Protein AF-A0AAD5WET2-F1 (afdb_monomer)

InterPro domains:
  IPR001005 SANT/Myb domain [SM00717] (134-182)
  IPR001005 SANT/Myb domain [cd00167] (137-180)
  IPR009057 Homedomain-like superfamily [SSF46689] (136-184)
  IPR017884 SANT domain [PS51293] (133-184)

Secondary structure (DSSP, 8-state):
------------GGGGG-SSS-----PPPGGGHHHHHHHHHHHSBP--------TT-SS-----PPPPBHHHHHHHHHHHHHHHHHHHHHHHHHHHHHHHHHHHSSTTHHHHHHHHHHHHHTTTTS-TT-SS---SSPPHHHHHHHHHHHHHTTT-HHHHHHHHSSS-HHHHHHHHHHSHHHHHHHHHHHHHHHHHHHHH--HHHHS---PPP--------

Radius of gyration: 40.94 Å; Cα contacts (8 Å, |Δi|>4): 68; chains: 1; bounding box: 77×84×100 Å

Organism: Parelaphostrongylus tenuis (NCBI:txid148309)

Foldseek 3Di:
DDDDDDDDDDPPPPVVVPPPDPPPPDDDPPVCPVVVVVCVQQQDFDPDPPPPDDPDDDDDPPDPDDGDTNVRVVVVVVVVVVVVVVVVVVVVVVVVVVCCVVVPDPDCVVVVVVVVVVVVVCVVPPDPPPQQPQPPDDDPVLLVQLLVCCLVVPLPLCVSCVVSSRHHSVRSVVSCVVCVVVSVVVNVVVVVVVVVVVVPDDPCVVVVPPDPDDDDDDDDD

Nearest PDB structures (foldseek):
  4czz-assembly1_B  TM=7.466E-01  e=5.960E-04  Homo sapiens
  2uxx-assembly1_B  TM=6.484E-01  e=9.178E-04  Homo sapiens
  5l3b-assembly1_B  TM=6.577E-01  e=1.329E-03  Homo sapiens
  2xas-assembly1_B  TM=7.120E-01  e=1.809E-03  Homo sapiens
  1h89-assembly1_C  TM=8.515E-01  e=1.059E-01  Mus musculus

Solvent-accessible surface area (backbone atoms only — not comparable to full-atom values): 13969 Å² total; per-residue (Å²): 132,88,87,80,88,86,77,75,85,73,79,78,65,68,72,81,71,53,86,80,61,76,92,67,80,84,71,78,56,79,92,46,44,65,59,52,52,50,48,55,59,32,62,38,63,53,82,78,70,82,80,89,77,72,101,78,67,93,73,88,74,81,77,86,72,77,82,45,30,42,47,56,54,52,54,52,52,51,52,52,51,51,50,54,49,51,58,50,50,55,51,52,54,49,53,54,49,48,52,49,54,74,64,61,73,66,74,54,66,72,55,48,56,57,59,54,47,59,68,46,60,52,61,83,78,44,76,98,77,62,84,62,65,55,55,90,69,82,49,72,68,56,49,53,52,50,50,54,36,40,60,78,54,49,86,44,36,59,63,42,18,62,74,61,59,41,44,51,36,70,55,48,48,53,51,44,66,75,43,37,71,66,52,54,54,48,52,53,54,50,50,51,53,49,51,50,52,58,72,68,56,57,66,74,74,75,62,65,77,73,75,81,78,83,77,80,81,78,83,81,131

Mean predicted aligned error: 19.64 Å

pLDDT: mean 75.02, std 18.12, range [37.25, 98.06]

Structure (mmCIF, N/CA/C/O backbone):
data_AF-A0AAD5WET2-F1
#
_entry.id   AF-A0AAD5WET2-F1
#
loop_
_atom_site.group_PDB
_atom_site.id
_atom_site.type_symbol
_atom_site.label_atom_id
_atom_site.label_alt_id
_atom_site.label_comp_id
_atom_site.label_asym_id
_atom_site.label_entity_id
_atom_site.label_seq_id
_atom_site.pdbx_PDB_ins_code
_atom_site.Cartn_x
_atom_site.Cartn_y
_atom_site.Cartn_z
_atom_site.occupancy
_atom_site.B_iso_or_equiv
_atom_site.auth_seq_id
_atom_site.auth_comp_id
_atom_site.auth_asym_id
_atom_site.auth_atom_id
_atom_site.pdbx_PDB_model_num
ATOM 1 N N . MET A 1 1 ? 45.380 -50.855 -18.279 1.00 37.25 1 MET A N 1
ATOM 2 C CA . MET A 1 1 ? 44.517 -49.660 -18.414 1.00 37.25 1 MET A CA 1
ATOM 3 C C . MET A 1 1 ? 44.415 -49.346 -19.909 1.00 37.25 1 MET A C 1
ATOM 5 O O . MET A 1 1 ? 45.436 -49.034 -20.496 1.00 37.25 1 MET A O 1
ATOM 9 N N . TYR A 1 2 ? 43.392 -49.809 -20.643 1.00 40.06 2 TYR A N 1
ATOM 10 C CA . TYR A 1 2 ? 42.122 -49.101 -20.932 1.00 40.06 2 TYR A CA 1
ATOM 11 C C . TYR A 1 2 ? 42.383 -47.611 -21.239 1.00 40.06 2 TYR A C 1
ATOM 13 O O . TYR A 1 2 ? 42.646 -46.863 -20.313 1.00 40.06 2 TYR A O 1
ATOM 21 N N . TYR A 1 3 ? 42.454 -47.146 -22.491 1.00 44.56 3 TYR A N 1
ATOM 22 C CA . TYR A 1 3 ? 41.396 -47.214 -23.504 1.00 44.56 3 TYR A CA 1
ATOM 23 C C . TYR A 1 3 ? 41.891 -47.588 -24.911 1.00 44.56 3 TYR A C 1
ATOM 25 O O . TYR A 1 3 ? 42.781 -46.978 -25.498 1.00 44.56 3 TYR A O 1
ATOM 33 N N . LYS A 1 4 ? 41.224 -48.604 -25.452 1.00 46.28 4 LYS A N 1
ATOM 34 C CA . LYS A 1 4 ? 41.235 -49.094 -26.828 1.00 46.28 4 LYS A CA 1
ATOM 35 C C . LYS A 1 4 ? 39.993 -48.508 -27.522 1.00 46.28 4 LYS A C 1
ATOM 37 O O . LYS A 1 4 ? 38.947 -48.444 -26.893 1.00 46.28 4 LYS A O 1
ATOM 42 N N . PHE A 1 5 ? 40.111 -48.213 -28.821 1.00 50.59 5 PHE A N 1
ATOM 43 C CA . PHE A 1 5 ? 39.023 -47.986 -29.792 1.00 50.59 5 PHE A CA 1
ATOM 44 C C . PHE A 1 5 ? 38.209 -46.683 -29.677 1.00 50.59 5 PHE A C 1
ATOM 46 O O . PHE A 1 5 ? 37.192 -46.654 -29.007 1.00 50.59 5 PHE A O 1
ATOM 53 N N . MET A 1 6 ? 38.524 -45.702 -30.531 1.00 55.00 6 MET A N 1
ATOM 54 C CA . MET A 1 6 ? 37.563 -45.240 -31.544 1.00 55.00 6 MET A CA 1
ATOM 55 C C . MET A 1 6 ? 38.322 -44.935 -32.838 1.00 55.00 6 MET A C 1
ATOM 57 O O . MET A 1 6 ? 39.204 -44.085 -32.917 1.00 55.00 6 MET A O 1
ATOM 61 N N . ARG A 1 7 ? 38.030 -45.769 -33.831 1.00 49.06 7 ARG A N 1
ATOM 62 C CA . ARG A 1 7 ? 38.662 -45.860 -35.142 1.00 49.06 7 ARG A CA 1
ATOM 63 C C . ARG A 1 7 ? 38.159 -44.724 -36.036 1.00 49.06 7 ARG A C 1
ATOM 65 O O . ARG A 1 7 ? 36.967 -44.452 -36.032 1.00 49.06 7 ARG A O 1
ATOM 72 N N . LYS A 1 8 ? 39.080 -44.154 -36.823 1.00 56.41 8 LYS A N 1
ATOM 73 C CA . LYS A 1 8 ? 38.917 -43.612 -38.187 1.00 56.41 8 LYS A CA 1
ATOM 74 C C . LYS A 1 8 ? 37.476 -43.238 -38.561 1.00 56.41 8 LYS A C 1
ATOM 76 O O . LYS A 1 8 ? 36.659 -44.135 -38.771 1.00 56.41 8 LYS A O 1
ATOM 81 N N . HIS A 1 9 ? 37.210 -41.939 -38.737 1.00 51.81 9 HIS A N 1
ATOM 82 C CA . HIS A 1 9 ? 36.011 -41.459 -39.426 1.00 51.81 9 HIS A CA 1
ATOM 83 C C . HIS A 1 9 ? 35.758 -42.333 -40.658 1.00 51.81 9 HIS A C 1
ATOM 85 O O . HIS A 1 9 ? 36.584 -42.386 -41.571 1.00 51.81 9 HIS A O 1
ATOM 91 N N . ARG A 1 10 ? 34.645 -43.076 -40.652 1.00 58.19 10 ARG A N 1
ATOM 92 C CA . ARG A 1 10 ? 34.171 -43.776 -41.844 1.00 58.19 10 ARG A CA 1
ATOM 93 C C . ARG A 1 10 ? 33.963 -42.697 -42.908 1.00 58.19 10 ARG A C 1
ATOM 95 O O . ARG A 1 10 ? 33.214 -41.759 -42.629 1.00 58.19 10 ARG A O 1
ATOM 102 N N . PRO A 1 11 ? 34.579 -42.795 -44.097 1.00 53.88 11 PRO A N 1
ATOM 103 C CA . PRO A 1 11 ? 34.163 -41.973 -45.217 1.00 53.88 11 PRO A CA 1
ATOM 104 C C . PRO A 1 11 ? 32.669 -42.209 -45.412 1.00 53.88 11 PRO A C 1
ATOM 106 O O . PRO A 1 11 ? 32.225 -43.349 -45.561 1.00 53.88 11 PRO A O 1
ATOM 109 N N . CYS A 1 12 ? 31.886 -41.142 -45.300 1.00 50.50 12 CYS A N 1
ATOM 110 C CA . CYS A 1 12 ? 30.451 -41.202 -45.481 1.00 50.50 12 CYS A CA 1
ATOM 111 C C . CYS A 1 12 ? 30.184 -41.519 -46.958 1.00 50.50 12 CYS A C 1
ATOM 113 O O . CYS A 1 12 ? 30.230 -40.636 -47.809 1.00 50.50 12 CYS A O 1
ATOM 115 N N . THR A 1 13 ? 29.914 -42.783 -47.280 1.00 50.50 13 THR A N 1
ATOM 116 C CA . THR A 1 13 ? 29.514 -43.248 -48.619 1.00 50.50 13 THR A CA 1
ATOM 117 C C . THR A 1 13 ? 28.067 -42.866 -48.951 1.00 50.50 13 THR A C 1
ATOM 119 O O . THR A 1 13 ? 27.360 -43.597 -49.640 1.00 50.50 13 THR A O 1
ATOM 122 N N . TYR A 1 14 ? 27.603 -41.702 -48.487 1.00 49.00 14 TYR A N 1
ATOM 123 C CA . TYR A 1 14 ? 26.256 -41.215 -48.783 1.00 49.00 14 TYR A CA 1
ATOM 124 C C . TYR A 1 14 ? 26.064 -40.911 -50.275 1.00 49.00 14 TYR A C 1
ATOM 126 O O . TYR A 1 14 ? 24.953 -40.989 -50.786 1.00 49.00 14 TYR A O 1
ATOM 134 N N . ILE A 1 15 ? 27.154 -40.641 -50.998 1.00 49.56 15 ILE A N 1
ATOM 135 C CA . ILE A 1 15 ? 27.104 -40.339 -52.433 1.00 49.56 15 ILE A CA 1
ATOM 136 C C . ILE A 1 15 ? 26.816 -41.607 -53.265 1.00 49.56 15 ILE A C 1
ATOM 138 O O . ILE A 1 15 ? 26.112 -41.529 -54.261 1.00 49.56 15 ILE A O 1
ATOM 142 N N . SER A 1 16 ? 27.243 -42.795 -52.818 1.00 48.00 16 SER A N 1
ATOM 143 C CA . SER A 1 16 ? 27.146 -44.042 -53.605 1.00 48.00 16 SER A CA 1
ATOM 144 C C . SER A 1 16 ? 25.771 -44.728 -53.572 1.00 48.00 16 SER A C 1
ATOM 146 O O . SER A 1 16 ? 25.568 -45.700 -54.290 1.00 48.00 16 SER A O 1
ATOM 148 N N . THR A 1 17 ? 24.830 -44.269 -52.744 1.00 47.03 17 THR A N 1
ATOM 149 C CA . THR A 1 17 ? 23.448 -44.805 -52.707 1.00 47.03 17 THR A CA 1
ATOM 150 C C . THR A 1 17 ? 22.419 -43.824 -53.274 1.00 47.03 17 THR A C 1
ATOM 152 O O . THR A 1 17 ? 21.218 -44.085 -53.225 1.00 47.03 17 THR A O 1
ATOM 155 N N . CYS A 1 18 ? 22.878 -42.696 -53.827 1.00 46.16 18 CYS A N 1
ATOM 156 C CA . CYS A 1 18 ? 22.018 -41.624 -54.325 1.00 46.16 18 CYS A CA 1
ATOM 157 C C . CYS A 1 18 ? 21.792 -41.642 -55.845 1.00 46.16 18 CYS A C 1
ATOM 159 O O . CYS A 1 18 ? 21.143 -40.725 -56.342 1.00 46.16 18 CYS A O 1
ATOM 161 N N . ASP A 1 19 ? 22.261 -42.656 -56.577 1.00 49.00 19 ASP A N 1
ATOM 162 C CA . ASP A 1 19 ? 22.094 -42.695 -58.040 1.00 49.00 19 ASP A CA 1
ATOM 163 C C . ASP A 1 19 ? 20.729 -43.221 -58.522 1.00 49.00 19 ASP A C 1
ATOM 165 O O . ASP A 1 19 ? 20.434 -43.147 -59.709 1.00 49.00 19 ASP A O 1
ATOM 169 N N . GLU A 1 20 ? 19.829 -43.657 -57.630 1.00 47.78 20 GLU A N 1
ATOM 170 C CA . GLU A 1 20 ? 18.550 -44.267 -58.057 1.00 47.78 20 GLU A CA 1
ATOM 171 C C . GLU A 1 20 ? 17.290 -43.771 -57.339 1.00 47.78 20 GLU A C 1
ATOM 173 O O . GLU A 1 20 ? 16.194 -44.299 -57.526 1.00 47.78 20 GLU A O 1
ATOM 178 N N . ARG A 1 21 ? 17.388 -42.696 -56.553 1.00 47.91 21 ARG A N 1
ATOM 179 C CA . ARG A 1 21 ? 16.198 -42.006 -56.042 1.00 47.91 21 ARG A CA 1
ATOM 180 C C . ARG A 1 21 ? 16.181 -40.606 -56.606 1.00 47.91 21 ARG A C 1
ATOM 182 O O . ARG A 1 21 ? 16.898 -39.739 -56.123 1.00 47.91 21 ARG A O 1
ATOM 189 N N . GLN A 1 22 ? 15.365 -40.447 -57.650 1.00 53.38 22 GLN A N 1
ATOM 190 C CA . GLN A 1 22 ? 14.752 -39.208 -58.130 1.00 53.38 22 GLN A CA 1
ATOM 191 C C . GLN A 1 22 ? 15.148 -37.989 -57.297 1.00 53.38 22 GLN A C 1
ATOM 193 O O . GLN A 1 22 ? 14.843 -37.952 -56.105 1.00 53.38 22 GLN A O 1
ATOM 198 N N . ARG A 1 23 ? 15.758 -36.989 -57.944 1.00 55.06 23 ARG A N 1
ATOM 199 C CA . ARG A 1 23 ? 16.007 -35.634 -57.430 1.00 55.06 23 ARG A CA 1
ATOM 200 C C . ARG A 1 23 ? 14.708 -34.985 -56.918 1.00 55.06 23 ARG A C 1
ATOM 202 O O . ARG A 1 23 ? 14.169 -34.069 -57.527 1.00 55.06 23 ARG A O 1
ATOM 209 N N . ARG A 1 24 ? 14.167 -35.466 -55.802 1.00 61.56 24 ARG A N 1
ATOM 210 C CA . ARG A 1 24 ? 13.124 -34.799 -55.039 1.00 61.56 24 ARG A CA 1
ATOM 211 C C . ARG A 1 24 ? 13.848 -33.659 -54.348 1.00 61.56 24 ARG A C 1
ATOM 213 O O . ARG A 1 24 ? 14.722 -33.906 -53.518 1.00 61.56 24 ARG A O 1
ATOM 220 N N . GLN A 1 25 ? 13.556 -32.431 -54.770 1.00 65.19 25 GLN A N 1
ATOM 221 C CA . GLN A 1 25 ? 14.048 -31.230 -54.103 1.00 65.19 25 GLN A CA 1
ATOM 222 C C . GLN A 1 25 ? 13.793 -31.395 -52.602 1.00 65.19 25 GLN A C 1
ATOM 224 O O . GLN A 1 25 ? 12.648 -31.564 -52.180 1.00 65.19 25 GLN A O 1
ATOM 229 N N . ARG A 1 26 ? 14.863 -31.442 -51.804 1.00 73.25 26 ARG A N 1
ATOM 230 C CA . ARG A 1 26 ? 14.740 -31.482 -50.347 1.00 73.25 26 ARG A CA 1
ATOM 231 C C . ARG A 1 26 ? 14.174 -30.130 -49.929 1.00 73.25 26 ARG A C 1
ATOM 233 O O . ARG A 1 26 ? 14.833 -29.118 -50.142 1.00 73.25 26 ARG A O 1
ATOM 240 N N . LYS A 1 27 ? 12.945 -30.113 -49.419 1.00 81.94 27 LYS A N 1
ATOM 241 C CA . LYS A 1 27 ? 12.316 -28.899 -48.893 1.00 81.94 27 LYS A CA 1
ATOM 242 C C . LYS A 1 27 ? 12.760 -28.687 -47.448 1.00 81.94 27 LYS A C 1
ATOM 244 O O . LYS A 1 27 ? 12.975 -29.669 -46.734 1.00 81.94 27 LYS A O 1
ATOM 249 N N . CYS A 1 28 ? 12.912 -27.427 -47.047 1.00 83.44 28 CYS A N 1
ATOM 250 C CA . CYS A 1 28 ? 13.060 -27.082 -45.639 1.00 83.44 28 CYS A CA 1
ATOM 251 C C . CYS A 1 28 ? 11.787 -27.528 -44.894 1.00 83.44 28 CYS A C 1
ATOM 253 O O . CYS A 1 28 ? 10.694 -27.359 -45.446 1.00 83.44 28 CYS A O 1
ATOM 255 N N . PRO A 1 29 ? 11.903 -28.143 -43.706 1.00 91.31 29 PRO A N 1
ATOM 256 C CA . PRO A 1 29 ? 10.763 -28.355 -42.822 1.00 91.31 29 PRO A CA 1
ATOM 257 C C . PRO A 1 29 ? 10.022 -27.040 -42.538 1.00 91.31 29 PRO A C 1
ATOM 259 O O . PRO A 1 29 ? 10.650 -25.990 -42.412 1.00 91.31 29 PRO A O 1
ATOM 262 N N . GLU A 1 30 ? 8.693 -27.100 -42.463 1.00 87.69 30 GLU A N 1
ATOM 263 C CA . GLU A 1 30 ? 7.820 -25.921 -42.341 1.00 87.69 30 GLU A CA 1
ATOM 264 C C . GLU A 1 30 ? 8.076 -25.128 -41.049 1.00 87.69 30 GLU A C 1
ATOM 266 O O . GLU A 1 30 ? 8.101 -23.904 -41.069 1.00 87.69 30 GLU A O 1
ATOM 271 N N . ASP A 1 31 ? 8.389 -25.821 -39.954 1.00 90.12 31 ASP A N 1
ATOM 272 C CA . ASP A 1 31 ? 8.755 -25.258 -38.649 1.00 90.12 31 ASP A CA 1
ATOM 273 C C . ASP A 1 31 ? 10.139 -24.585 -38.620 1.00 90.12 31 ASP A C 1
ATOM 275 O O . ASP A 1 31 ? 10.453 -23.832 -37.700 1.00 90.12 31 ASP A O 1
ATOM 279 N N . MET A 1 32 ? 10.971 -24.837 -39.631 1.00 91.31 32 MET A N 1
ATOM 280 C CA . MET A 1 32 ? 12.322 -24.286 -39.757 1.00 91.31 32 MET A CA 1
ATOM 281 C C . MET A 1 32 ? 12.423 -23.201 -40.831 1.00 91.31 32 MET A C 1
ATOM 283 O O . MET A 1 32 ? 13.490 -22.601 -40.993 1.00 91.31 32 MET A O 1
ATOM 287 N N . GLN A 1 33 ? 11.340 -22.950 -41.571 1.00 89.88 33 GLN A N 1
ATOM 288 C CA . GLN A 1 33 ? 11.319 -21.997 -42.676 1.00 89.88 33 GLN A CA 1
ATOM 289 C C . GLN A 1 33 ? 11.637 -20.576 -42.183 1.00 89.88 33 GLN A C 1
ATOM 291 O O . GLN A 1 33 ? 12.548 -19.944 -42.712 1.00 89.88 33 GLN A O 1
ATOM 296 N N . ASP A 1 34 ? 11.020 -20.149 -41.078 1.00 91.62 34 ASP A N 1
ATOM 297 C CA . ASP A 1 34 ? 11.254 -18.832 -40.469 1.00 91.62 34 ASP A CA 1
ATOM 298 C C . ASP A 1 34 ? 12.704 -18.643 -40.002 1.00 91.62 34 ASP A C 1
ATOM 300 O O . ASP A 1 34 ? 13.296 -17.575 -40.161 1.00 91.62 34 ASP A O 1
ATOM 304 N N . ILE A 1 35 ? 13.314 -19.697 -39.450 1.00 92.44 35 ILE A N 1
ATOM 305 C CA . ILE A 1 35 ? 14.711 -19.670 -38.995 1.00 92.44 35 ILE A CA 1
ATOM 306 C C . ILE A 1 35 ? 15.653 -19.569 -40.197 1.00 92.44 35 ILE A C 1
ATOM 308 O O . ILE A 1 35 ? 16.629 -18.819 -40.154 1.00 92.44 35 ILE A O 1
ATOM 312 N N . ALA A 1 36 ? 15.372 -20.310 -41.271 1.00 90.75 36 ALA A N 1
ATOM 313 C CA . ALA A 1 36 ? 16.160 -20.264 -42.496 1.00 90.75 36 ALA A CA 1
ATOM 314 C C . ALA A 1 36 ? 16.067 -18.890 -43.177 1.00 90.75 36 ALA A C 1
ATOM 316 O O . ALA A 1 36 ? 17.090 -18.347 -43.605 1.00 90.75 36 ALA A O 1
ATOM 317 N N . ASP A 1 37 ? 14.870 -18.306 -43.221 1.00 92.31 37 ASP A N 1
ATOM 318 C CA . ASP A 1 37 ? 14.630 -16.987 -43.801 1.00 92.31 37 ASP A CA 1
ATOM 319 C C . ASP A 1 37 ? 15.281 -15.882 -42.954 1.00 92.31 37 ASP A C 1
ATOM 321 O O . ASP A 1 37 ? 15.989 -15.028 -43.496 1.00 92.31 37 ASP A O 1
ATOM 325 N N . SER A 1 38 ? 15.169 -15.966 -41.623 1.00 92.31 38 SER A N 1
ATOM 326 C CA . SER A 1 38 ? 15.857 -15.073 -40.685 1.00 92.31 38 SER A CA 1
ATOM 327 C C . SER A 1 38 ? 17.380 -15.182 -40.802 1.00 92.31 38 SER A C 1
ATOM 329 O O . SER A 1 38 ? 18.069 -14.167 -40.892 1.00 92.31 38 SER A O 1
ATOM 331 N N . PHE A 1 39 ? 17.934 -16.395 -40.887 1.00 92.38 39 PHE A N 1
ATOM 332 C CA . PHE A 1 39 ? 19.369 -16.591 -41.092 1.00 92.38 39 PHE A CA 1
ATOM 333 C C . PHE A 1 39 ? 19.837 -15.960 -42.405 1.00 92.38 39 PHE A C 1
ATOM 335 O O . PHE A 1 39 ? 20.836 -15.239 -42.427 1.00 92.38 39 PHE A O 1
ATOM 342 N N . ASN A 1 40 ? 19.103 -16.201 -43.493 1.00 90.50 40 ASN A N 1
ATOM 343 C CA . ASN A 1 40 ? 19.421 -15.636 -44.796 1.00 90.50 40 ASN A CA 1
ATOM 344 C C . ASN A 1 40 ? 19.408 -14.103 -44.739 1.00 90.50 40 ASN A C 1
ATOM 346 O O . ASN A 1 40 ? 20.358 -13.462 -45.183 1.00 90.50 40 ASN A O 1
ATOM 350 N N . GLU A 1 41 ? 18.394 -13.503 -44.115 1.00 92.44 41 GLU A N 1
ATOM 351 C CA . GLU A 1 41 ? 18.324 -12.058 -43.903 1.00 92.44 41 GLU A CA 1
ATOM 352 C C . GLU A 1 41 ? 19.498 -11.517 -43.072 1.00 92.44 41 GLU A C 1
ATOM 354 O O . GLU A 1 41 ? 20.133 -10.538 -43.466 1.00 92.44 41 GLU A O 1
ATOM 359 N N . MET A 1 42 ? 19.822 -12.175 -41.961 1.00 90.12 42 MET A N 1
ATOM 360 C CA . MET A 1 42 ? 20.861 -11.756 -41.017 1.00 90.12 42 MET A CA 1
ATOM 361 C C . MET A 1 42 ? 22.284 -11.951 -41.547 1.00 90.12 42 MET A C 1
ATOM 363 O O . MET A 1 42 ? 23.210 -11.248 -41.128 1.00 90.12 42 MET A O 1
ATOM 367 N N . SER A 1 43 ? 22.461 -12.885 -42.482 1.00 89.19 43 SER A N 1
ATOM 368 C CA . SER A 1 43 ? 23.728 -13.153 -43.165 1.00 89.19 43 SER A CA 1
ATOM 369 C C . SER A 1 43 ? 24.071 -12.120 -44.242 1.00 89.19 43 SER A C 1
ATOM 371 O O . SER A 1 43 ? 25.232 -12.029 -44.642 1.00 89.19 43 SER A O 1
ATOM 373 N N . LYS A 1 44 ? 23.097 -11.308 -44.687 1.00 90.69 44 LYS A N 1
ATOM 374 C CA . LYS A 1 44 ? 23.334 -10.256 -45.682 1.00 90.69 44 LYS A CA 1
ATOM 375 C C . LYS A 1 44 ? 24.353 -9.253 -45.150 1.00 90.69 44 LYS A C 1
ATOM 377 O O . LYS A 1 44 ? 24.255 -8.785 -44.012 1.00 90.69 44 LYS A O 1
ATOM 382 N N . HIS A 1 45 ? 25.320 -8.911 -45.993 1.00 87.88 45 HIS A N 1
ATOM 383 C CA . HIS A 1 45 ? 26.247 -7.828 -45.703 1.00 87.88 45 HIS A CA 1
ATOM 384 C C . HIS A 1 45 ? 25.514 -6.491 -45.742 1.00 87.88 45 HIS A C 1
ATOM 386 O O . HIS A 1 45 ? 24.673 -6.244 -46.610 1.00 87.88 45 HIS A O 1
ATOM 392 N N . VAL A 1 46 ? 25.829 -5.636 -44.779 1.00 83.00 46 VAL A N 1
ATOM 393 C CA . VAL A 1 46 ? 25.393 -4.247 -44.792 1.00 83.00 46 VAL A CA 1
ATOM 394 C C . VAL A 1 46 ? 26.257 -3.542 -45.832 1.00 83.00 46 VAL A C 1
ATOM 396 O O . VAL A 1 46 ? 27.482 -3.587 -45.752 1.00 83.00 46 VAL A O 1
ATOM 399 N N . ASN A 1 47 ? 25.629 -2.941 -46.843 1.00 70.94 47 ASN A N 1
ATOM 400 C CA . ASN A 1 47 ? 26.356 -2.102 -47.789 1.00 70.94 47 ASN A CA 1
ATOM 401 C C . ASN A 1 47 ? 26.821 -0.852 -47.044 1.00 70.94 47 ASN A C 1
ATOM 403 O O . ASN A 1 47 ? 26.016 0.039 -46.760 1.00 70.94 47 ASN A O 1
ATOM 407 N N . ASP A 1 48 ? 28.112 -0.796 -46.735 1.00 59.41 48 ASP A N 1
ATOM 408 C CA . ASP A 1 48 ? 28.745 0.403 -46.213 1.00 59.41 48 ASP A CA 1
ATOM 409 C C . ASP A 1 48 ? 28.689 1.477 -47.308 1.00 59.41 48 ASP A C 1
ATOM 411 O O . ASP A 1 48 ? 29.439 1.461 -48.284 1.00 59.41 48 ASP A O 1
ATOM 415 N N . LYS A 1 49 ? 27.761 2.428 -47.167 1.00 56.78 49 LYS A N 1
ATOM 416 C CA . LYS A 1 49 ? 27.919 3.729 -47.819 1.00 56.78 49 LYS A CA 1
ATOM 417 C C . LYS A 1 49 ? 29.201 4.319 -47.220 1.00 56.78 49 LYS A C 1
ATOM 419 O O . LYS A 1 49 ? 29.259 4.404 -45.991 1.00 56.78 49 LYS A O 1
ATOM 424 N N . PRO A 1 50 ? 30.217 4.707 -48.013 1.00 50.53 50 PRO A N 1
ATOM 425 C CA . PRO A 1 50 ? 31.390 5.351 -47.447 1.00 50.53 50 PRO A CA 1
ATOM 426 C C . PRO A 1 50 ? 30.918 6.588 -46.685 1.00 50.53 50 PRO A C 1
ATOM 428 O O . PRO A 1 50 ? 30.278 7.479 -47.251 1.00 50.53 50 PRO A O 1
ATOM 431 N N . CYS A 1 51 ? 31.164 6.596 -45.376 1.00 44.84 51 CYS A N 1
ATOM 432 C CA . CYS A 1 51 ? 30.920 7.755 -44.541 1.00 44.84 51 CYS A CA 1
ATOM 433 C C . CYS A 1 51 ? 31.962 8.799 -44.946 1.00 44.84 51 CYS A C 1
ATOM 435 O O . CYS A 1 51 ? 33.104 8.768 -44.500 1.00 44.84 51 CYS A O 1
ATOM 437 N N . SER A 1 52 ? 31.582 9.659 -45.887 1.00 51.91 52 SER A N 1
ATOM 438 C CA . SER A 1 52 ? 32.337 10.839 -46.291 1.00 51.91 52 SER A CA 1
ATOM 439 C C . SER A 1 52 ? 32.334 11.837 -45.137 1.00 51.91 52 SER A C 1
ATOM 441 O O . SER 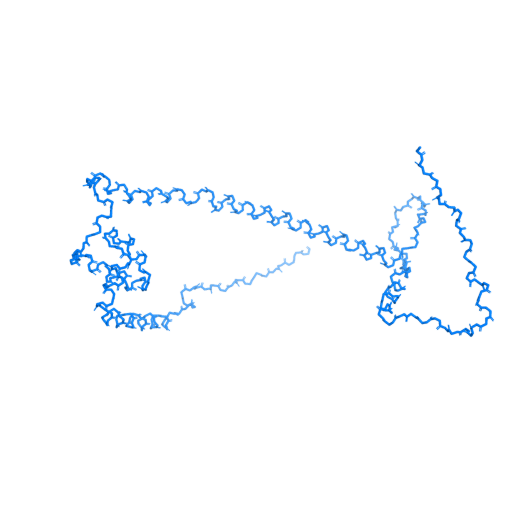A 1 52 ? 31.494 12.734 -45.085 1.00 51.91 52 SER A O 1
ATOM 443 N N . SER A 1 53 ? 33.252 11.672 -44.199 1.00 52.41 53 SER A N 1
ATOM 444 C CA . SER A 1 53 ? 33.548 12.692 -43.201 1.00 52.41 53 SER A CA 1
ATOM 445 C C . SER A 1 53 ? 34.905 12.389 -42.591 1.00 52.41 53 SER A C 1
ATOM 447 O O . SER A 1 53 ? 34.979 11.615 -41.645 1.00 52.41 53 SER A O 1
ATOM 449 N N . ASP A 1 54 ? 35.955 12.929 -43.209 1.00 43.28 54 ASP A N 1
ATOM 450 C CA . ASP A 1 54 ? 37.048 13.608 -42.506 1.00 43.28 54 ASP A CA 1
ATOM 451 C C . ASP A 1 54 ? 38.017 14.211 -43.539 1.00 43.28 54 ASP A C 1
ATOM 453 O O . ASP A 1 54 ? 38.937 13.560 -44.025 1.00 43.28 54 ASP A O 1
ATOM 457 N N . GLU A 1 55 ? 37.827 15.493 -43.863 1.00 51.94 55 GLU A N 1
ATOM 458 C CA . GLU A 1 55 ? 38.757 16.309 -44.671 1.00 51.94 55 GLU A CA 1
ATOM 459 C C . GLU A 1 55 ? 40.084 16.624 -43.937 1.00 51.94 55 GLU A C 1
ATOM 461 O O . GLU A 1 55 ? 40.832 17.494 -44.360 1.00 51.94 55 GLU A O 1
ATOM 466 N N . ASN A 1 56 ? 40.420 15.933 -42.841 1.00 54.50 56 ASN A N 1
ATOM 467 C CA . ASN A 1 56 ? 41.594 16.251 -42.018 1.00 54.50 56 ASN A CA 1
ATOM 468 C C . ASN A 1 56 ? 42.386 15.014 -41.552 1.00 54.50 56 ASN A C 1
ATOM 470 O O . ASN A 1 56 ? 42.797 14.937 -40.394 1.00 54.50 56 ASN A O 1
ATOM 474 N N . LEU A 1 57 ? 42.672 14.060 -42.447 1.00 46.09 57 LEU A N 1
ATOM 475 C CA . LEU A 1 57 ? 43.702 13.043 -42.190 1.00 46.09 57 LEU A CA 1
ATOM 476 C C . LEU A 1 57 ? 44.818 13.080 -43.242 1.00 46.09 57 LEU A C 1
ATOM 478 O O . LEU A 1 57 ? 44.728 12.512 -44.329 1.00 46.09 57 LEU A O 1
ATOM 482 N N . ILE A 1 58 ? 45.916 13.740 -42.874 1.00 50.00 58 ILE A N 1
ATOM 483 C CA . ILE A 1 58 ? 47.218 13.599 -43.526 1.00 50.00 58 ILE A CA 1
ATOM 484 C C . ILE A 1 58 ? 47.732 12.187 -43.211 1.00 50.00 58 ILE A C 1
ATOM 486 O O . ILE A 1 58 ? 48.066 11.888 -42.067 1.00 50.00 58 ILE A O 1
ATOM 490 N N . GLY A 1 59 ? 47.800 11.331 -44.233 1.00 49.75 59 GLY A N 1
ATOM 491 C CA . GLY A 1 59 ? 48.340 9.971 -44.143 1.00 49.75 59 GLY A CA 1
ATOM 492 C C . GLY A 1 59 ? 47.257 8.907 -44.294 1.00 49.75 59 GLY A C 1
ATOM 493 O O . GLY A 1 59 ? 46.721 8.406 -43.310 1.00 49.75 59 GLY A O 1
ATOM 494 N N . ALA A 1 60 ? 46.948 8.560 -45.544 1.00 50.06 60 ALA A N 1
ATOM 495 C CA . ALA A 1 60 ? 45.960 7.551 -45.904 1.00 50.06 60 ALA A CA 1
ATOM 496 C C . ALA A 1 60 ? 46.391 6.149 -45.435 1.00 50.06 60 ALA A C 1
ATOM 498 O O . ALA A 1 60 ? 47.060 5.407 -46.153 1.00 50.06 60 ALA A O 1
ATOM 499 N N . VAL A 1 61 ? 46.000 5.777 -44.217 1.00 60.53 61 VAL A N 1
ATOM 500 C CA . VAL A 1 61 ? 45.872 4.373 -43.826 1.00 60.53 61 VAL A CA 1
ATOM 501 C C . VAL A 1 61 ? 44.472 3.940 -44.244 1.00 60.53 61 VAL A C 1
ATOM 503 O O . VAL A 1 61 ? 43.495 4.200 -43.544 1.00 60.53 61 VAL A O 1
ATOM 506 N N . GLU A 1 62 ? 44.362 3.301 -45.408 1.00 56.56 62 GLU A N 1
ATOM 507 C CA . GLU A 1 62 ? 43.129 2.618 -45.802 1.00 56.56 62 GLU A CA 1
ATOM 508 C C . GLU A 1 62 ? 42.927 1.405 -44.887 1.00 56.56 62 GLU A C 1
ATOM 510 O O . GLU A 1 62 ? 43.525 0.341 -45.055 1.00 56.56 62 GLU A O 1
ATOM 515 N N . GLY A 1 63 ? 42.090 1.576 -43.865 1.00 57.25 63 GLY A N 1
ATOM 516 C CA . GLY A 1 63 ? 41.620 0.466 -43.054 1.00 57.25 63 GLY A CA 1
ATOM 517 C C . GLY A 1 63 ? 40.698 -0.420 -43.888 1.00 57.25 63 GLY A C 1
ATOM 518 O O . GLY A 1 63 ? 39.534 -0.083 -44.083 1.00 57.25 63 GLY A O 1
ATOM 519 N N . VAL A 1 64 ? 41.193 -1.569 -44.355 1.00 51.25 64 VAL A N 1
ATOM 520 C CA . VAL A 1 64 ? 40.353 -2.603 -44.977 1.00 51.25 64 VAL A CA 1
ATOM 521 C C . VAL A 1 64 ? 39.455 -3.199 -43.894 1.00 51.25 64 VAL A C 1
ATOM 523 O O . VAL A 1 64 ? 39.853 -4.091 -43.143 1.00 51.25 64 VAL A O 1
ATOM 526 N N . GLN A 1 65 ? 38.240 -2.672 -43.764 1.00 62.53 65 GLN A N 1
ATOM 527 C CA . GLN A 1 65 ? 37.249 -3.214 -42.847 1.00 62.53 65 GLN A CA 1
ATOM 528 C C . GLN A 1 65 ? 36.526 -4.382 -43.525 1.00 62.53 65 GLN A C 1
ATOM 530 O O . GLN A 1 65 ? 36.002 -4.253 -44.628 1.00 62.53 65 GLN A O 1
ATOM 535 N N . ALA A 1 66 ? 36.517 -5.546 -42.872 1.00 68.12 66 ALA A N 1
ATOM 536 C CA . ALA A 1 66 ? 35.767 -6.699 -43.358 1.00 68.12 66 ALA A CA 1
ATOM 537 C C . ALA A 1 66 ? 34.270 -6.359 -43.431 1.00 68.12 66 ALA A C 1
ATOM 539 O O . ALA A 1 66 ? 33.729 -5.769 -42.492 1.00 68.12 66 ALA A O 1
ATOM 540 N N . ALA A 1 67 ? 33.612 -6.755 -44.525 1.00 74.69 67 ALA A N 1
ATOM 541 C CA . ALA A 1 67 ? 32.192 -6.504 -44.747 1.00 74.69 67 ALA A CA 1
ATOM 542 C C . ALA A 1 67 ? 31.360 -7.045 -43.575 1.00 74.69 67 ALA A C 1
ATOM 544 O O . ALA A 1 67 ? 31.333 -8.251 -43.308 1.00 74.69 67 ALA A O 1
ATOM 545 N N . LYS A 1 68 ? 30.671 -6.155 -42.862 1.00 84.88 68 LYS A N 1
ATOM 546 C CA . LYS A 1 68 ? 29.871 -6.530 -41.693 1.00 84.88 68 LYS A CA 1
ATOM 547 C C . LYS A 1 68 ? 28.527 -7.079 -42.136 1.00 84.88 68 LYS A C 1
ATOM 549 O O . LYS A 1 68 ? 27.908 -6.576 -43.069 1.00 84.88 68 LYS A O 1
ATOM 554 N N . THR A 1 69 ? 28.073 -8.133 -41.474 1.00 90.88 69 THR A N 1
ATOM 555 C CA . THR A 1 69 ? 26.730 -8.680 -41.682 1.00 90.88 69 THR A CA 1
ATOM 556 C C . THR A 1 69 ? 25.708 -7.912 -40.855 1.00 90.88 69 THR A C 1
ATOM 558 O O . THR A 1 69 ? 26.048 -7.302 -39.836 1.00 90.88 69 THR A O 1
ATOM 561 N N . LYS A 1 70 ? 24.436 -7.979 -41.251 1.00 91.12 70 LYS A N 1
ATOM 562 C CA . LYS A 1 70 ? 23.318 -7.446 -40.462 1.00 91.12 70 LYS A CA 1
ATOM 563 C C . LYS A 1 70 ? 23.320 -8.014 -39.033 1.00 91.12 70 LYS A C 1
ATOM 565 O O . LYS A 1 70 ? 23.161 -7.265 -38.074 1.00 91.12 70 LYS A O 1
ATOM 570 N N . CYS A 1 71 ? 23.646 -9.302 -38.887 1.00 92.25 71 CYS A N 1
ATOM 571 C CA . CYS A 1 71 ? 23.841 -9.961 -37.592 1.00 92.25 71 CYS A CA 1
ATOM 572 C C . CYS A 1 71 ? 24.850 -9.249 -36.677 1.00 92.25 71 CYS A C 1
ATOM 574 O O . CYS A 1 71 ? 24.602 -9.081 -35.480 1.00 92.25 71 CYS A O 1
ATOM 576 N N . HIS A 1 72 ? 25.977 -8.794 -37.229 1.00 90.31 72 HIS A N 1
ATOM 577 C CA . HIS A 1 72 ? 26.997 -8.091 -36.455 1.00 90.31 72 HIS A CA 1
ATOM 578 C C . HIS A 1 72 ? 26.485 -6.749 -35.910 1.00 90.31 72 HIS A C 1
ATOM 580 O O . HIS A 1 72 ? 26.688 -6.445 -34.732 1.00 90.31 72 HIS A O 1
ATOM 586 N N . GLU A 1 73 ? 25.799 -5.960 -36.738 1.00 91.12 73 GLU A N 1
ATOM 587 C CA . GLU A 1 73 ? 25.271 -4.655 -36.326 1.00 91.12 73 GLU A CA 1
ATOM 588 C C . GLU A 1 73 ? 24.123 -4.780 -35.321 1.00 91.12 73 GLU A C 1
ATOM 590 O O . GLU A 1 73 ? 24.104 -4.047 -34.330 1.00 91.12 73 GLU A O 1
ATOM 595 N N . GLU A 1 74 ? 23.219 -5.746 -35.497 1.00 93.38 74 GLU A N 1
ATOM 596 C CA . GLU A 1 74 ? 22.156 -6.004 -34.519 1.00 93.38 74 GLU A CA 1
ATOM 597 C C . GLU A 1 74 ? 22.721 -6.473 -33.177 1.00 93.38 74 GLU A C 1
ATOM 599 O O . GLU A 1 74 ? 22.347 -5.944 -32.130 1.00 93.38 74 GLU A O 1
ATOM 604 N N . THR A 1 75 ? 23.702 -7.380 -33.192 1.00 93.50 75 THR A N 1
ATOM 605 C CA . THR A 1 75 ? 24.401 -7.804 -31.968 1.00 93.50 75 THR A CA 1
ATOM 606 C C . THR A 1 75 ? 25.022 -6.601 -31.258 1.00 93.50 75 THR A C 1
ATOM 608 O O . THR A 1 75 ? 24.879 -6.431 -30.046 1.00 93.50 75 THR A O 1
ATOM 611 N N . LYS A 1 76 ? 25.673 -5.708 -32.010 1.00 94.25 76 LYS A N 1
ATOM 612 C CA . LYS A 1 76 ? 26.270 -4.486 -31.465 1.00 94.25 76 LYS A CA 1
ATOM 613 C C . LYS A 1 76 ? 25.216 -3.526 -30.910 1.00 94.25 76 LYS A C 1
ATOM 615 O O . LYS A 1 76 ? 25.441 -2.926 -29.859 1.00 94.25 76 LYS A O 1
ATOM 620 N N . ALA A 1 77 ? 24.074 -3.375 -31.578 1.00 95.25 77 ALA A N 1
ATOM 621 C CA . ALA A 1 77 ? 22.962 -2.559 -31.101 1.00 95.25 77 ALA A CA 1
ATOM 622 C C . ALA A 1 77 ? 22.399 -3.093 -29.775 1.00 95.25 77 ALA A C 1
ATOM 624 O O . ALA A 1 77 ? 22.285 -2.330 -28.814 1.00 95.25 77 ALA A O 1
ATOM 625 N N . VAL A 1 78 ? 22.159 -4.404 -29.683 1.00 97.06 78 VAL A N 1
ATOM 626 C C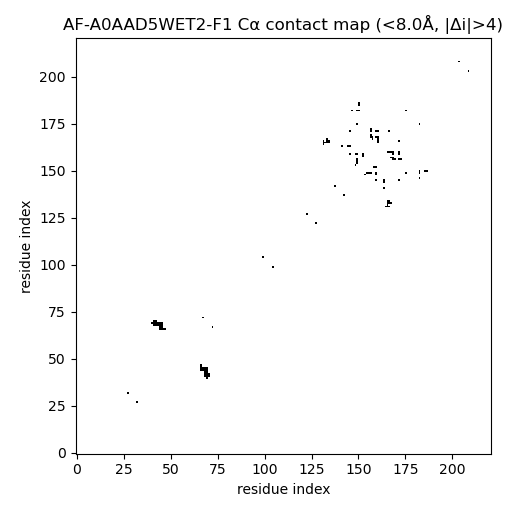A . VAL A 1 78 ? 21.700 -5.064 -28.452 1.00 97.06 78 VAL A CA 1
ATOM 627 C C . VAL A 1 78 ? 22.709 -4.881 -27.318 1.00 97.06 78 VAL A C 1
ATOM 629 O O . VAL A 1 78 ? 22.321 -4.542 -26.201 1.00 97.06 78 VAL A O 1
ATOM 632 N N . LEU A 1 79 ? 24.011 -5.018 -27.586 1.00 97.00 79 LEU A N 1
ATOM 633 C CA . LEU A 1 79 ? 25.051 -4.786 -26.577 1.00 97.00 79 LEU A CA 1
ATOM 634 C C . LEU A 1 79 ? 25.063 -3.337 -26.058 1.00 97.00 79 LEU A C 1
ATOM 636 O O . LEU A 1 79 ? 25.254 -3.119 -24.859 1.00 97.00 79 LEU A O 1
ATOM 640 N N . ARG A 1 80 ? 24.822 -2.342 -26.924 1.00 97.06 80 ARG A N 1
ATOM 641 C CA . ARG A 1 80 ? 24.696 -0.934 -26.504 1.00 97.06 80 ARG A CA 1
ATOM 642 C C . ARG A 1 80 ? 23.470 -0.718 -25.615 1.00 97.06 80 ARG A C 1
ATOM 644 O O . ARG A 1 80 ? 23.583 -0.048 -24.590 1.00 97.06 80 ARG A O 1
ATOM 651 N N . GLU A 1 81 ? 22.320 -1.284 -25.974 1.00 97.75 81 GLU A N 1
ATOM 652 C CA . GLU A 1 81 ? 21.099 -1.176 -25.161 1.00 97.75 81 GLU A CA 1
ATOM 653 C C . GLU A 1 81 ? 21.228 -1.901 -23.818 1.00 97.75 81 GLU A C 1
ATOM 655 O O . GLU A 1 81 ? 20.817 -1.375 -22.778 1.00 97.75 81 GLU A O 1
ATOM 660 N N . LEU A 1 82 ? 21.896 -3.057 -23.798 1.00 97.38 82 LEU A N 1
ATOM 661 C CA . LEU A 1 82 ? 22.231 -3.761 -22.564 1.00 97.38 82 LEU A CA 1
ATOM 662 C C . LEU A 1 82 ? 23.089 -2.886 -21.641 1.00 97.38 82 LEU A C 1
ATOM 664 O O . LEU A 1 82 ? 22.806 -2.791 -20.446 1.00 97.38 82 LEU A O 1
ATOM 668 N N . ALA A 1 83 ? 24.107 -2.209 -22.182 1.00 97.88 83 ALA A N 1
ATOM 669 C CA . ALA A 1 83 ? 24.948 -1.296 -21.411 1.00 97.88 83 ALA A CA 1
ATOM 670 C C . ALA A 1 83 ? 24.146 -0.109 -20.848 1.00 97.88 83 ALA A C 1
ATOM 672 O O . ALA A 1 83 ? 24.244 0.184 -19.656 1.00 97.88 83 ALA A O 1
ATOM 673 N N . LYS A 1 84 ? 23.292 0.531 -21.661 1.00 97.75 84 LYS A N 1
ATOM 674 C CA . LYS A 1 84 ? 22.409 1.622 -21.203 1.00 97.75 84 LYS A CA 1
ATOM 675 C C . LYS A 1 84 ? 21.486 1.171 -20.073 1.00 97.75 84 LYS A C 1
ATOM 677 O O . LYS A 1 84 ? 21.329 1.888 -19.084 1.00 97.75 84 LYS A O 1
ATOM 682 N N . THR A 1 85 ? 20.892 -0.012 -20.212 1.00 97.69 85 THR A N 1
ATOM 683 C CA . THR A 1 85 ? 19.959 -0.573 -19.229 1.00 97.69 85 THR A CA 1
ATOM 684 C C . THR A 1 85 ? 20.670 -0.888 -17.920 1.00 97.69 85 THR A C 1
ATOM 686 O O . THR A 1 85 ? 20.207 -0.461 -16.866 1.00 97.69 85 THR A O 1
ATOM 689 N N . ARG A 1 86 ? 21.848 -1.524 -17.974 1.00 98.06 86 ARG A N 1
ATOM 690 C CA . ARG A 1 86 ? 22.681 -1.765 -16.785 1.00 98.06 86 ARG A CA 1
ATOM 691 C C . ARG A 1 86 ? 23.010 -0.466 -16.049 1.00 98.06 86 ARG A C 1
ATOM 693 O O . ARG A 1 86 ? 22.806 -0.386 -14.843 1.00 98.06 86 ARG A O 1
ATOM 700 N N . SER A 1 87 ? 23.416 0.581 -16.766 1.00 97.62 87 SER A N 1
ATOM 701 C CA . SER A 1 87 ? 23.699 1.888 -16.155 1.00 97.62 87 SER A CA 1
ATOM 702 C C . SER A 1 87 ? 22.459 2.561 -15.552 1.00 97.62 87 SER A C 1
ATOM 704 O O . SER A 1 87 ? 22.570 3.306 -14.580 1.00 97.62 87 SER A O 1
ATOM 706 N N . ARG A 1 88 ? 21.262 2.347 -16.117 1.00 97.88 88 ARG A N 1
ATOM 707 C CA . ARG A 1 88 ? 20.001 2.829 -15.522 1.00 97.88 88 ARG A CA 1
ATOM 708 C C . ARG A 1 88 ? 19.686 2.096 -14.222 1.00 97.88 88 ARG A C 1
ATOM 710 O O . ARG A 1 88 ? 19.396 2.763 -13.237 1.00 97.88 88 ARG A O 1
ATOM 717 N N . VAL A 1 89 ? 19.800 0.768 -14.215 1.00 97.88 89 VAL A N 1
ATOM 718 C CA . VAL A 1 89 ? 19.554 -0.061 -13.026 1.00 97.88 89 VAL A CA 1
ATOM 719 C C . VAL A 1 89 ? 20.477 0.346 -11.882 1.00 97.88 89 VAL A C 1
ATOM 721 O O . VAL A 1 89 ? 19.986 0.658 -10.808 1.00 97.88 89 VAL A O 1
ATOM 724 N N . VAL A 1 90 ? 21.785 0.465 -12.129 1.00 97.81 90 VAL A N 1
ATOM 725 C CA . VAL A 1 90 ? 22.754 0.854 -11.087 1.00 97.81 90 VAL A CA 1
ATOM 726 C C . VAL A 1 90 ? 22.429 2.224 -10.480 1.00 97.81 90 VAL A C 1
ATOM 728 O O . VAL A 1 90 ? 22.489 2.389 -9.263 1.00 97.81 90 VAL A O 1
ATOM 731 N N . ARG A 1 91 ? 22.047 3.211 -11.304 1.00 97.19 91 ARG A N 1
ATOM 732 C CA . ARG A 1 91 ? 21.650 4.538 -10.802 1.00 97.19 91 ARG A CA 1
ATOM 733 C C . ARG A 1 91 ? 20.393 4.466 -9.942 1.00 97.19 91 ARG A C 1
ATOM 735 O O . ARG A 1 91 ? 20.385 5.024 -8.854 1.00 97.19 91 ARG A O 1
ATOM 742 N N . LEU A 1 92 ? 19.373 3.744 -10.404 1.00 97.06 92 LEU A N 1
ATOM 743 C CA . LEU A 1 92 ? 18.134 3.557 -9.649 1.00 97.06 92 LEU A CA 1
ATOM 744 C C . LEU A 1 92 ? 18.379 2.833 -8.324 1.00 97.06 92 LEU A C 1
ATOM 746 O O . LEU A 1 92 ? 17.864 3.258 -7.297 1.00 97.06 92 LEU A O 1
ATOM 750 N N . GLU A 1 93 ? 19.193 1.779 -8.319 1.00 95.81 93 GLU A N 1
ATOM 751 C CA . GLU A 1 93 ? 19.568 1.069 -7.095 1.00 95.81 93 GLU A CA 1
ATOM 752 C C . GLU A 1 93 ? 20.299 1.975 -6.104 1.00 95.81 93 GLU A C 1
ATOM 754 O O . GLU A 1 93 ? 20.042 1.895 -4.904 1.00 95.81 93 GLU A O 1
ATOM 759 N N . SER A 1 94 ? 21.191 2.844 -6.590 1.00 94.94 94 SER A N 1
ATOM 760 C CA . SER A 1 94 ? 21.873 3.827 -5.747 1.00 94.94 94 SER A CA 1
ATOM 761 C C . SER A 1 94 ? 20.877 4.802 -5.122 1.00 94.94 94 SER A C 1
ATOM 763 O O . SER A 1 94 ? 20.871 4.948 -3.905 1.00 94.94 94 SER A O 1
ATOM 765 N N . THR A 1 95 ? 19.990 5.393 -5.929 1.00 92.81 95 THR A N 1
ATOM 766 C CA . THR A 1 95 ? 18.964 6.331 -5.448 1.00 92.81 95 THR A CA 1
ATOM 767 C C . THR A 1 95 ? 18.015 5.673 -4.447 1.00 92.81 95 THR A C 1
ATOM 769 O O . THR A 1 95 ? 17.712 6.256 -3.415 1.00 92.81 95 THR A O 1
ATOM 772 N N . LEU A 1 96 ? 17.569 4.439 -4.701 1.00 91.19 96 LEU A N 1
ATOM 773 C CA . LEU A 1 96 ? 16.702 3.714 -3.767 1.00 91.19 96 LEU A CA 1
ATOM 774 C C . LEU A 1 96 ? 17.421 3.361 -2.462 1.00 91.19 96 LEU A C 1
ATOM 776 O O . LEU A 1 96 ? 16.797 3.342 -1.402 1.00 91.19 96 LEU A O 1
ATOM 780 N N . ARG A 1 97 ? 18.722 3.052 -2.523 1.00 89.38 97 ARG A N 1
ATOM 781 C CA . ARG A 1 97 ? 19.526 2.778 -1.327 1.00 89.38 97 ARG A CA 1
ATOM 782 C C . ARG A 1 97 ? 19.697 4.038 -0.480 1.00 89.38 97 ARG A C 1
ATOM 784 O O . ARG A 1 97 ? 19.543 3.945 0.730 1.00 89.38 97 ARG A O 1
ATOM 791 N N . GLU A 1 98 ? 19.956 5.176 -1.114 1.00 86.81 98 GLU A N 1
ATOM 792 C CA . GLU A 1 98 ? 20.045 6.492 -0.471 1.00 86.81 98 GLU A CA 1
ATOM 793 C C . GLU A 1 98 ? 18.710 6.883 0.174 1.00 86.81 98 GLU A C 1
ATOM 795 O O . GLU A 1 98 ? 18.652 7.081 1.379 1.00 86.81 98 GLU A O 1
ATOM 800 N N . GLN A 1 99 ? 17.597 6.806 -0.564 1.00 83.00 99 GLN A N 1
ATOM 801 C CA . GLN A 1 99 ? 16.258 7.072 -0.016 1.00 83.00 99 GLN A CA 1
ATOM 802 C C . GLN A 1 99 ? 15.900 6.183 1.183 1.00 83.00 99 GLN A C 1
ATOM 804 O O . GLN A 1 99 ? 15.224 6.631 2.105 1.00 83.00 99 GLN A O 1
ATOM 809 N N . ARG A 1 100 ? 16.319 4.912 1.183 1.00 80.44 100 ARG A N 1
ATOM 810 C CA . ARG A 1 100 ? 16.096 4.011 2.326 1.00 80.44 100 ARG A CA 1
ATOM 811 C C . ARG A 1 100 ? 16.986 4.343 3.516 1.00 80.44 100 ARG A C 1
ATOM 813 O O . ARG A 1 100 ? 16.525 4.201 4.645 1.00 80.44 100 ARG A O 1
ATOM 820 N N . ALA A 1 101 ? 18.238 4.724 3.269 1.00 74.69 101 ALA A N 1
ATOM 821 C CA . ALA A 1 101 ? 19.145 5.149 4.324 1.00 74.69 101 ALA A CA 1
ATOM 822 C C . ALA A 1 101 ? 18.615 6.433 4.978 1.00 74.69 101 ALA A C 1
ATOM 824 O O . ALA A 1 101 ? 18.397 6.445 6.186 1.00 74.69 101 ALA A O 1
ATOM 825 N N . ASP A 1 102 ? 18.276 7.437 4.176 1.00 67.38 102 ASP A N 1
ATOM 826 C CA . ASP A 1 102 ? 17.890 8.763 4.663 1.00 67.38 102 ASP A CA 1
ATOM 827 C C . ASP A 1 102 ? 16.452 8.799 5.204 1.00 67.38 102 ASP A C 1
ATOM 829 O O . ASP A 1 102 ? 16.150 9.520 6.149 1.00 67.38 102 ASP A O 1
ATOM 833 N N . GLY A 1 103 ? 15.542 8.008 4.625 1.00 63.16 103 GLY A N 1
ATOM 834 C CA . GLY A 1 103 ? 14.114 8.065 4.944 1.00 63.16 103 GLY A CA 1
ATOM 835 C C . GLY A 1 103 ? 13.656 7.171 6.098 1.00 63.16 103 GLY A C 1
ATOM 836 O O . GLY A 1 103 ? 12.560 7.386 6.612 1.00 63.16 103 GLY A O 1
ATOM 837 N N . LEU A 1 104 ? 14.434 6.154 6.493 1.00 58.03 104 LEU A N 1
ATOM 838 C CA . LEU A 1 104 ? 13.934 5.106 7.399 1.00 58.03 104 LEU A CA 1
ATOM 839 C C . LEU A 1 104 ? 14.848 4.735 8.571 1.00 58.03 104 LEU A C 1
ATOM 841 O O . LEU A 1 104 ? 14.391 4.020 9.461 1.00 58.03 104 LEU A O 1
ATOM 845 N N . THR A 1 105 ? 16.115 5.157 8.580 1.00 58.28 105 THR A N 1
ATOM 846 C CA . THR A 1 105 ? 17.057 4.705 9.622 1.00 58.28 105 THR A CA 1
ATOM 847 C C . THR A 1 105 ? 17.012 5.543 10.899 1.00 58.28 105 THR A C 1
ATOM 849 O O . THR A 1 105 ? 17.242 4.989 11.967 1.00 58.28 105 THR A O 1
ATOM 852 N N . GLU A 1 106 ? 16.627 6.820 10.820 1.00 63.75 106 GLU A N 1
ATOM 853 C CA . GLU A 1 106 ? 16.568 7.717 11.991 1.00 63.75 106 GLU A CA 1
ATOM 854 C C . GLU A 1 106 ? 15.151 8.229 12.322 1.00 63.75 106 GLU A C 1
ATOM 856 O O . GLU A 1 106 ? 14.896 8.673 13.438 1.00 63.75 106 GLU A O 1
ATOM 861 N N . GLY A 1 107 ? 14.188 8.128 11.399 1.00 66.94 107 GLY A N 1
ATOM 862 C CA . GLY A 1 107 ? 12.932 8.888 11.490 1.00 66.94 107 GLY A CA 1
ATOM 863 C C . GLY A 1 107 ? 11.914 8.442 12.549 1.00 66.94 107 GLY A C 1
ATOM 864 O O . GLY A 1 107 ? 11.010 9.209 12.866 1.00 66.94 107 GLY A O 1
ATOM 865 N N . LEU A 1 108 ? 12.007 7.219 13.091 1.00 73.06 108 LEU A N 1
ATOM 866 C CA . LEU A 1 108 ? 10.978 6.671 13.995 1.00 73.06 108 LEU A CA 1
ATOM 867 C C . LEU A 1 108 ? 11.461 6.351 15.414 1.00 73.06 108 LEU A C 1
ATOM 869 O O . LEU A 1 108 ? 10.633 6.118 16.298 1.00 73.06 108 LEU A O 1
ATOM 873 N N . ASP A 1 109 ? 12.768 6.360 15.667 1.00 73.81 109 ASP A N 1
ATOM 874 C CA . ASP A 1 109 ? 13.297 6.031 16.995 1.00 73.81 109 ASP A CA 1
ATOM 875 C C . ASP A 1 109 ? 12.988 7.123 18.033 1.00 73.81 109 ASP A C 1
ATOM 877 O O . ASP A 1 109 ? 12.728 6.809 19.198 1.00 73.81 109 ASP A O 1
ATOM 881 N N . GLU A 1 110 ? 12.883 8.387 17.613 1.00 76.38 110 GLU A N 1
ATOM 882 C CA . GLU A 1 110 ? 12.401 9.480 18.469 1.00 76.38 110 GLU A CA 1
ATOM 883 C C . GLU A 1 110 ? 10.966 9.223 18.963 1.00 76.38 110 GLU A C 1
ATOM 885 O O . GLU A 1 110 ? 10.667 9.370 20.155 1.00 76.38 110 GLU A O 1
ATOM 890 N N . TYR A 1 111 ? 10.092 8.736 18.075 1.00 77.88 111 TYR A N 1
ATOM 891 C CA . TYR A 1 111 ? 8.695 8.418 18.382 1.00 77.88 111 TYR A CA 1
ATOM 892 C C . TYR A 1 111 ? 8.538 7.114 19.169 1.00 77.88 111 TYR A C 1
ATOM 894 O O . TYR A 1 111 ? 7.605 6.987 19.964 1.00 77.88 111 TYR A O 1
ATOM 902 N N . ARG A 1 112 ? 9.480 6.168 19.045 1.00 76.94 112 ARG A N 1
ATOM 903 C CA . ARG A 1 112 ? 9.499 4.944 19.865 1.00 76.94 112 ARG A CA 1
ATOM 904 C C . ARG A 1 112 ? 9.521 5.267 21.360 1.00 76.94 112 ARG A C 1
ATOM 906 O O . ARG A 1 112 ? 8.902 4.563 22.154 1.00 76.94 112 ARG A O 1
ATOM 913 N N . SER A 1 113 ? 10.202 6.346 21.750 1.00 72.31 113 SER A N 1
ATOM 914 C CA . SER A 1 113 ? 10.241 6.795 23.144 1.00 72.31 113 SER A CA 1
ATOM 915 C C . SER A 1 113 ? 8.880 7.278 23.663 1.00 72.31 113 SER A C 1
ATOM 917 O O . SER A 1 113 ? 8.617 7.148 24.857 1.00 72.31 113 SER A O 1
ATOM 919 N N . LEU A 1 114 ? 8.012 7.804 22.790 1.00 73.38 114 LEU A N 1
ATOM 920 C CA . LEU A 1 114 ? 6.655 8.222 23.146 1.00 73.38 114 LEU A CA 1
ATOM 921 C C . LEU A 1 114 ? 5.761 7.004 23.383 1.00 73.38 114 LEU A C 1
ATOM 923 O O . LEU A 1 114 ? 5.110 6.946 24.421 1.00 73.38 114 LEU A O 1
ATOM 927 N N . ALA A 1 115 ? 5.832 6.000 22.503 1.00 67.56 115 ALA A N 1
ATOM 928 C CA . ALA A 1 115 ? 5.123 4.732 22.686 1.00 67.56 115 ALA A CA 1
ATOM 929 C C . ALA A 1 115 ? 5.569 4.008 23.974 1.00 67.56 115 ALA A C 1
ATOM 931 O O . ALA A 1 115 ? 4.753 3.630 24.805 1.00 67.56 115 ALA A O 1
ATOM 932 N N . ALA A 1 116 ? 6.880 3.913 24.222 1.00 64.62 116 ALA A N 1
ATOM 933 C CA . ALA A 1 116 ? 7.406 3.243 25.415 1.00 64.62 116 ALA A CA 1
ATOM 934 C C . ALA A 1 116 ? 7.147 4.001 26.737 1.00 64.62 116 ALA A C 1
ATOM 936 O O . ALA A 1 116 ? 7.287 3.426 27.818 1.00 64.62 116 ALA A O 1
ATOM 937 N N . LYS A 1 117 ? 6.835 5.305 26.689 1.00 59.38 117 LYS A N 1
ATOM 938 C CA . LYS A 1 117 ? 6.462 6.092 27.879 1.00 59.38 117 LYS A CA 1
ATOM 939 C C . LYS A 1 117 ? 5.015 5.856 28.303 1.00 59.38 117 LYS A C 1
ATOM 941 O O . LYS A 1 117 ? 4.717 6.075 29.476 1.00 59.38 117 LYS A O 1
ATOM 946 N N . GLU A 1 118 ? 4.139 5.435 27.396 1.00 56.97 118 GLU A N 1
ATOM 947 C CA . GLU A 1 118 ? 2.787 4.997 27.760 1.00 56.97 118 GLU A CA 1
ATOM 948 C C . GLU A 1 118 ? 2.865 3.700 28.566 1.00 56.97 118 GLU A C 1
ATOM 950 O O . GLU A 1 118 ? 2.429 3.703 29.712 1.00 56.97 118 GLU A O 1
ATOM 955 N N . ASP A 1 119 ? 3.628 2.707 28.098 1.00 55.66 119 ASP A N 1
ATOM 956 C CA . ASP A 1 119 ? 3.870 1.459 28.844 1.00 55.66 119 ASP A CA 1
ATOM 957 C C . ASP A 1 119 ? 4.508 1.669 30.234 1.00 55.66 119 ASP A C 1
ATOM 959 O O . ASP A 1 119 ? 4.312 0.877 31.156 1.00 55.66 119 ASP A O 1
ATOM 963 N N . LYS A 1 120 ? 5.332 2.716 30.402 1.00 53.31 120 LYS A N 1
ATOM 964 C CA . LYS A 1 120 ? 6.045 2.987 31.666 1.00 53.31 120 LYS A CA 1
ATOM 965 C C . LYS A 1 120 ? 5.260 3.821 32.672 1.00 53.31 120 LYS A C 1
ATOM 967 O O . LYS A 1 120 ? 5.564 3.727 33.860 1.00 53.31 120 LYS A O 1
ATOM 972 N N . ARG A 1 121 ? 4.286 4.630 32.241 1.00 52.22 121 ARG A N 1
ATOM 973 C CA . ARG A 1 121 ? 3.421 5.363 33.187 1.00 52.22 121 ARG A CA 1
ATOM 974 C C . ARG A 1 121 ? 2.552 4.413 34.011 1.00 52.22 121 ARG A C 1
ATOM 976 O O . ARG A 1 121 ? 2.223 4.745 35.147 1.00 52.22 121 ARG A O 1
ATOM 983 N N . ASP A 1 122 ? 2.319 3.209 33.502 1.00 52.72 122 ASP A N 1
ATOM 984 C CA . ASP A 1 122 ? 1.640 2.142 34.232 1.00 52.72 122 ASP A CA 1
ATOM 985 C C . ASP A 1 122 ? 2.554 1.405 35.238 1.00 52.72 122 ASP A C 1
ATOM 987 O O . ASP A 1 122 ? 2.055 0.800 36.188 1.00 52.72 122 ASP A O 1
ATOM 991 N N . GLU A 1 123 ? 3.888 1.483 35.107 1.00 49.22 123 GLU A N 1
ATOM 992 C CA . GLU A 1 123 ? 4.842 0.789 36.003 1.00 49.22 123 GLU A CA 1
ATOM 993 C C . GLU A 1 123 ? 5.131 1.551 37.310 1.00 49.22 123 GLU A C 1
ATOM 995 O O . GLU A 1 123 ? 5.358 0.917 38.339 1.00 49.22 123 GLU A O 1
ATOM 1000 N N . GLU A 1 124 ? 5.092 2.889 37.327 1.00 48.22 124 GLU A N 1
ATOM 1001 C CA . GLU A 1 124 ? 5.371 3.664 38.557 1.00 48.22 124 GLU A CA 1
ATOM 1002 C C . GLU A 1 124 ? 4.143 3.864 39.466 1.00 48.22 124 GLU A C 1
ATOM 1004 O O . GLU A 1 124 ? 4.295 4.247 40.627 1.00 48.22 124 GLU A O 1
ATOM 1009 N N . GLY A 1 125 ? 2.934 3.557 38.979 1.00 47.91 125 GLY A N 1
ATOM 1010 C CA . GLY A 1 125 ? 1.682 3.698 39.733 1.00 47.91 125 GLY A CA 1
ATOM 1011 C C . GLY A 1 125 ? 0.926 2.399 40.026 1.00 47.91 125 GLY A C 1
ATOM 1012 O O . GLY A 1 125 ? 0.083 2.392 40.924 1.00 47.91 125 GLY A O 1
ATOM 1013 N N . SER A 1 126 ? 1.207 1.295 39.325 1.00 45.06 126 SER A N 1
ATOM 1014 C CA . SER A 1 126 ? 0.420 0.067 39.459 1.00 45.06 126 SER A CA 1
ATOM 1015 C C . SER A 1 126 ? 1.296 -1.138 39.778 1.00 45.06 126 SER A C 1
ATOM 1017 O O . SER A 1 126 ? 2.103 -1.617 38.986 1.00 45.06 126 SER A O 1
ATOM 1019 N N . SER A 1 127 ? 1.128 -1.629 41.004 1.00 45.03 127 SER A N 1
ATOM 1020 C CA . SER A 1 127 ? 1.678 -2.884 41.506 1.00 45.03 127 SER A CA 1
ATOM 1021 C C . SER A 1 127 ? 1.659 -3.981 40.434 1.00 45.03 127 SER A C 1
ATOM 1023 O O . SER A 1 127 ? 0.607 -4.309 39.890 1.00 45.03 127 SER A O 1
ATOM 1025 N N . ARG A 1 128 ? 2.838 -4.565 40.187 1.00 46.91 128 ARG A N 1
ATOM 1026 C CA . ARG A 1 128 ? 3.236 -5.607 39.214 1.00 46.91 128 ARG A CA 1
ATOM 1027 C C . ARG A 1 128 ? 2.445 -6.933 39.241 1.00 46.91 128 ARG A C 1
ATOM 1029 O O . ARG A 1 128 ? 3.009 -8.010 39.049 1.00 46.91 128 ARG A O 1
ATOM 1036 N N . ARG A 1 129 ? 1.140 -6.903 39.499 1.00 46.19 129 ARG A N 1
ATOM 1037 C CA . ARG A 1 129 ? 0.236 -8.060 39.508 1.00 46.19 129 ARG A CA 1
ATOM 1038 C C . ARG A 1 129 ? -0.857 -8.012 38.444 1.00 46.19 129 ARG A C 1
ATOM 1040 O O . ARG A 1 129 ? -1.604 -8.982 38.367 1.00 46.19 129 ARG A O 1
ATOM 1047 N N . ASP A 1 130 ? -0.919 -6.972 37.615 1.00 46.56 130 ASP A N 1
ATOM 1048 C CA . ASP A 1 130 ? -2.018 -6.791 36.659 1.00 46.56 130 ASP A CA 1
ATOM 1049 C C . ASP A 1 130 ? -1.584 -6.793 35.187 1.00 46.56 130 ASP A C 1
ATOM 1051 O O . ASP A 1 130 ? -2.089 -6.049 34.354 1.00 46.56 130 ASP A O 1
ATOM 1055 N N . ARG A 1 131 ? -0.647 -7.681 34.826 1.00 50.44 131 ARG A N 1
ATOM 1056 C CA . ARG A 1 131 ? -0.585 -8.138 33.432 1.00 50.44 131 ARG A CA 1
ATOM 1057 C C . ARG A 1 131 ? -1.901 -8.847 33.139 1.00 50.44 131 ARG A C 1
ATOM 1059 O O . ARG A 1 131 ? -2.058 -10.001 33.531 1.00 50.44 131 ARG A O 1
ATOM 1066 N N . VAL A 1 132 ? -2.822 -8.144 32.484 1.00 52.34 132 VAL A N 1
ATOM 1067 C CA . VAL A 1 132 ? -4.065 -8.684 31.925 1.00 52.34 132 VAL A CA 1
ATOM 1068 C C . VAL A 1 132 ? -4.784 -9.587 32.931 1.00 52.34 132 VAL A C 1
ATOM 1070 O O . VAL A 1 132 ? -5.099 -10.744 32.634 1.00 52.34 132 VAL A O 1
ATOM 1073 N N . ARG A 1 133 ? -5.075 -9.109 34.150 1.00 53.94 133 ARG A N 1
ATOM 1074 C CA . ARG A 1 133 ? -6.120 -9.778 34.928 1.00 53.94 133 ARG A CA 1
ATOM 1075 C C . ARG A 1 133 ? -7.443 -9.314 34.350 1.00 53.94 133 ARG A C 1
ATOM 1077 O O . ARG A 1 133 ? -8.102 -8.449 34.910 1.00 53.94 133 ARG A O 1
ATOM 1084 N N . GLY A 1 134 ? -7.786 -9.884 33.190 1.00 60.00 134 GLY A N 1
ATOM 1085 C CA . GLY A 1 134 ? -8.965 -9.534 32.412 1.00 60.00 134 GLY A CA 1
ATOM 1086 C C . GLY A 1 134 ? -10.171 -9.416 33.330 1.00 60.00 134 GLY A C 1
ATOM 1087 O O . GLY A 1 134 ? -10.696 -10.427 33.809 1.00 60.00 134 GLY A O 1
ATOM 1088 N N . SER A 1 135 ? -10.550 -8.177 33.638 1.00 68.50 135 SER A N 1
ATOM 1089 C CA . SER A 1 135 ? -11.627 -7.928 34.580 1.00 68.50 135 SER A CA 1
ATOM 1090 C C . SER A 1 135 ? -12.891 -8.461 33.932 1.00 68.50 135 SER A C 1
ATOM 1092 O O . SER A 1 135 ? -13.258 -8.048 32.830 1.00 68.50 135 SER A O 1
ATOM 1094 N N . HIS A 1 136 ? -13.538 -9.423 34.585 1.00 76.50 136 HIS A N 1
ATOM 1095 C CA . HIS A 1 136 ? -14.746 -10.029 34.038 1.00 76.50 136 HIS A CA 1
ATOM 1096 C C . HIS A 1 136 ? -15.923 -9.046 34.039 1.00 76.50 136 HIS A C 1
ATOM 1098 O O . HIS A 1 136 ? -16.863 -9.204 33.264 1.00 76.50 136 HIS A O 1
ATOM 1104 N N . THR A 1 137 ? -15.868 -8.027 34.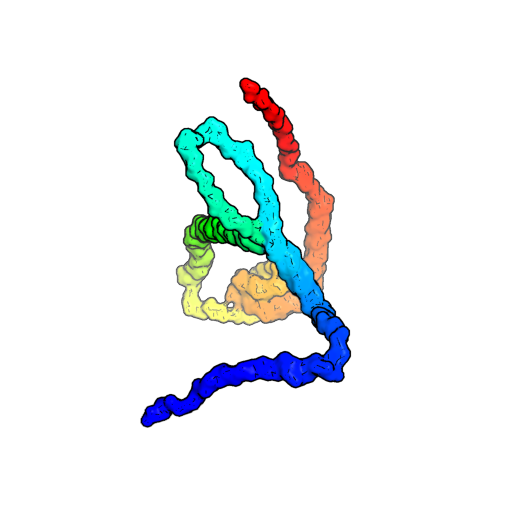897 1.00 86.88 137 THR A N 1
ATOM 1105 C CA . THR A 1 137 ? -16.898 -7.002 35.021 1.00 86.88 137 THR A CA 1
ATOM 1106 C C . THR A 1 137 ? -16.561 -5.798 34.155 1.00 86.88 137 THR A C 1
ATOM 1108 O O . THR A 1 137 ? -15.436 -5.303 34.180 1.00 86.88 137 THR A O 1
ATOM 1111 N N . TRP A 1 138 ? -17.556 -5.322 33.412 1.00 90.56 138 TRP A N 1
ATOM 1112 C CA . TRP A 1 138 ? -17.489 -4.076 32.658 1.00 90.56 138 TRP A CA 1
ATOM 1113 C C . TRP A 1 138 ? -17.811 -2.897 33.575 1.00 90.56 138 TRP A C 1
ATOM 1115 O O . TRP A 1 138 ? -18.910 -2.847 34.142 1.00 90.56 138 TRP A O 1
ATOM 1125 N N . THR A 1 139 ? -16.882 -1.955 33.712 1.00 92.12 139 THR A N 1
ATOM 1126 C CA . THR A 1 139 ? -17.163 -0.655 34.336 1.00 92.12 139 THR A CA 1
ATOM 1127 C C . THR A 1 139 ? -17.909 0.250 33.356 1.00 92.12 139 THR A C 1
ATOM 1129 O O . THR A 1 139 ? -17.972 -0.021 32.157 1.00 92.12 139 THR A O 1
ATOM 1132 N N . GLU A 1 140 ? -18.546 1.308 33.853 1.00 92.38 140 GLU A N 1
ATOM 1133 C CA . GLU A 1 140 ? -19.207 2.294 32.989 1.00 92.38 140 GLU A CA 1
ATOM 1134 C C . GLU A 1 140 ? -18.198 3.013 32.082 1.00 92.38 140 GLU A C 1
ATOM 1136 O O . GLU A 1 140 ? -18.430 3.135 30.882 1.00 92.38 140 GLU A O 1
ATOM 1141 N N . GLU A 1 141 ? -17.033 3.369 32.625 1.00 91.88 141 GLU A N 1
ATOM 1142 C CA . GLU A 1 141 ? -15.918 3.960 31.878 1.00 91.88 141 GLU A CA 1
ATOM 1143 C C . GLU A 1 141 ? -15.453 3.052 30.729 1.00 91.88 141 GLU A C 1
ATOM 1145 O O . GLU A 1 141 ? -15.376 3.497 29.585 1.00 91.88 141 GLU A O 1
ATOM 1150 N N . GLU A 1 142 ? -15.230 1.758 30.998 1.00 92.25 142 GLU A N 1
ATOM 1151 C CA . GLU A 1 142 ? -14.849 0.779 29.970 1.00 92.25 142 GLU A CA 1
ATOM 1152 C C . GLU A 1 142 ? -15.920 0.649 28.881 1.00 92.25 142 GLU A C 1
ATOM 1154 O O . GLU A 1 142 ? -15.582 0.520 27.707 1.00 92.25 142 GLU A O 1
ATOM 1159 N N . ARG A 1 143 ? -17.211 0.696 29.245 1.00 92.62 143 ARG A N 1
ATOM 1160 C CA . ARG A 1 143 ? -18.307 0.639 28.264 1.00 92.62 143 ARG A CA 1
ATOM 1161 C C . ARG A 1 143 ? -18.313 1.863 27.358 1.00 92.62 143 ARG A C 1
ATOM 1163 O O . ARG A 1 143 ? -18.460 1.699 26.152 1.00 92.62 143 ARG A O 1
ATOM 1170 N N . ILE A 1 144 ? -18.134 3.063 27.914 1.00 92.75 144 ILE A N 1
ATOM 1171 C CA . ILE A 1 144 ? -18.089 4.310 27.136 1.00 92.75 144 ILE A CA 1
ATOM 1172 C C . ILE A 1 144 ? -16.892 4.292 26.176 1.00 92.75 144 ILE A C 1
ATOM 1174 O O . ILE A 1 144 ? -17.051 4.577 24.988 1.00 92.75 144 ILE A O 1
ATOM 1178 N N . ILE A 1 145 ? -15.709 3.898 26.661 1.00 93.25 145 ILE A N 1
ATOM 1179 C CA . ILE A 1 145 ? -14.498 3.795 25.833 1.00 93.25 145 ILE A CA 1
ATOM 1180 C C . ILE A 1 145 ? -14.694 2.757 24.725 1.00 93.25 145 ILE A C 1
ATOM 1182 O O . ILE A 1 145 ? -14.462 3.063 23.555 1.00 93.25 145 ILE A O 1
ATOM 1186 N N . ALA A 1 146 ? -15.165 1.553 25.066 1.00 93.50 146 ALA A N 1
ATOM 1187 C CA . ALA A 1 146 ? -15.415 0.488 24.098 1.00 93.50 146 ALA A CA 1
ATOM 1188 C C . ALA A 1 146 ? -16.422 0.921 23.031 1.00 93.50 146 ALA A C 1
ATOM 1190 O O . ALA A 1 146 ? -16.212 0.670 21.848 1.00 93.50 146 ALA A O 1
ATOM 1191 N N . PHE A 1 147 ? -17.487 1.612 23.436 1.00 91.75 147 PHE A N 1
ATOM 1192 C CA . PHE A 1 147 ? -18.504 2.125 22.530 1.00 91.75 147 PHE A CA 1
ATOM 1193 C C . PHE A 1 147 ? -17.922 3.130 21.530 1.00 91.75 147 PHE A C 1
ATOM 1195 O O . PHE A 1 147 ? -18.074 2.950 20.323 1.00 91.75 147 PHE A O 1
ATOM 1202 N N . HIS A 1 148 ? -17.177 4.136 21.998 1.00 90.75 148 HIS A N 1
ATOM 1203 C CA . HIS A 1 148 ? -16.513 5.099 21.112 1.00 90.75 148 HIS A CA 1
ATOM 1204 C C . HIS A 1 148 ? -15.479 4.440 20.192 1.00 90.75 148 HIS A C 1
ATOM 1206 O O . HIS A 1 148 ? -15.371 4.810 19.022 1.00 90.75 148 HIS A O 1
ATOM 1212 N N . CYS A 1 149 ? -14.744 3.443 20.685 1.00 93.50 149 CYS A N 1
ATOM 1213 C CA . CYS A 1 149 ? -13.777 2.709 19.876 1.00 93.50 149 CYS A CA 1
ATOM 1214 C C . CYS A 1 149 ? -14.461 1.850 18.803 1.00 93.50 149 CYS A C 1
ATOM 1216 O O . CYS A 1 149 ? -13.990 1.816 17.671 1.00 93.50 149 CYS A O 1
ATOM 1218 N N . LEU A 1 150 ? -15.592 1.210 19.110 1.00 91.94 150 LEU A N 1
ATOM 1219 C CA . LEU A 1 150 ? -16.378 0.439 18.137 1.00 91.94 150 LEU A CA 1
ATOM 1220 C C . LEU A 1 150 ? -17.036 1.329 17.082 1.00 91.94 150 LEU A C 1
ATOM 1222 O O . LEU A 1 150 ? -17.195 0.905 15.940 1.00 91.94 150 LEU A O 1
ATOM 1226 N N . VAL A 1 151 ? -17.363 2.578 17.424 1.00 88.56 151 VAL A N 1
ATOM 1227 C CA . VAL A 1 151 ? -17.675 3.584 16.408 1.00 88.56 151 VAL A CA 1
ATOM 1228 C C . VAL A 1 151 ? -16.406 3.835 15.590 1.00 88.56 151 VAL A C 1
ATOM 1230 O O . VAL A 1 151 ? -16.342 3.428 14.440 1.00 88.56 151 VAL A O 1
ATOM 1233 N N . ARG A 1 152 ? -15.322 4.356 16.166 1.00 88.81 152 ARG A N 1
ATOM 1234 C CA . ARG A 1 152 ? -14.147 4.816 15.401 1.00 88.81 152 ARG A CA 1
ATOM 1235 C C . ARG A 1 152 ? -13.417 3.751 14.562 1.00 88.81 152 ARG A C 1
ATOM 1237 O O . ARG A 1 152 ? -12.955 4.071 13.462 1.00 88.81 152 ARG A O 1
ATOM 1244 N N . TYR A 1 153 ? -13.267 2.538 15.088 1.00 90.81 153 TYR A N 1
ATOM 1245 C CA . TYR A 1 153 ? -12.513 1.420 14.498 1.00 90.81 153 TYR A CA 1
ATOM 1246 C C . TYR A 1 153 ? -13.422 0.315 13.944 1.00 90.81 153 TYR A C 1
ATOM 1248 O O . TYR A 1 153 ? -12.946 -0.679 13.391 1.00 90.81 153 TYR A O 1
ATOM 1256 N N . ARG A 1 154 ? -14.747 0.492 14.033 1.00 88.69 154 ARG A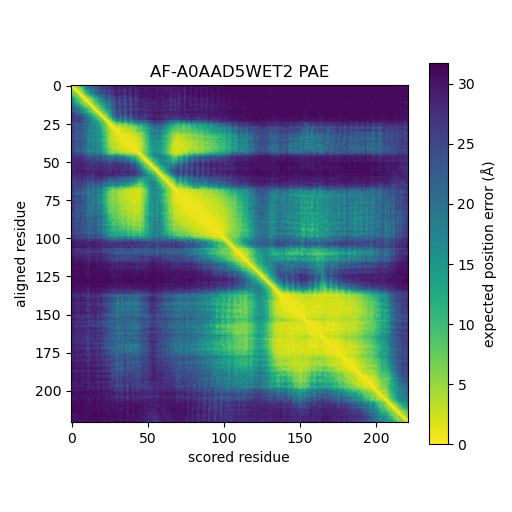 N 1
ATOM 1257 C CA . ARG A 1 154 ? -15.747 -0.453 13.521 1.00 88.69 154 ARG A CA 1
ATOM 1258 C C . ARG A 1 154 ? -15.581 -1.837 14.171 1.00 88.69 154 ARG A C 1
ATOM 1260 O O . ARG A 1 154 ? -15.682 -1.982 15.384 1.00 88.69 154 ARG A O 1
ATOM 1267 N N . ARG A 1 155 ? -15.353 -2.876 13.359 1.00 91.12 155 ARG A N 1
ATOM 1268 C CA . ARG A 1 155 ? -15.240 -4.283 13.787 1.00 91.12 155 ARG A CA 1
ATOM 1269 C C . ARG A 1 155 ? -13.796 -4.730 14.031 1.00 91.12 155 ARG A C 1
ATOM 1271 O O . ARG A 1 155 ? -13.532 -5.931 14.046 1.00 91.12 155 ARG A O 1
ATOM 1278 N N . ASP A 1 156 ? -12.871 -3.791 14.206 1.00 93.19 156 ASP A N 1
ATOM 1279 C CA . ASP A 1 156 ? -11.501 -4.098 14.617 1.00 93.19 156 ASP A CA 1
ATOM 1280 C C . ASP A 1 156 ? -11.438 -4.332 16.134 1.00 93.19 156 ASP A C 1
ATOM 1282 O O . ASP A 1 156 ? -11.085 -3.460 16.928 1.00 93.19 156 ASP A O 1
ATOM 1286 N N . PHE A 1 157 ? -11.874 -5.521 16.551 1.00 94.69 157 PHE A N 1
ATOM 1287 C CA . PHE A 1 157 ? -11.976 -5.883 17.966 1.00 94.69 157 PHE A CA 1
ATOM 1288 C C . PHE A 1 157 ? -10.618 -5.992 18.662 1.00 94.69 157 PHE A C 1
ATOM 1290 O O . PHE A 1 157 ? -10.564 -5.856 19.884 1.00 94.69 157 PHE A O 1
ATOM 1297 N N . ASP A 1 158 ? -9.550 -6.235 17.902 1.00 93.94 158 ASP A N 1
ATOM 1298 C CA . ASP A 1 158 ? -8.196 -6.326 18.437 1.00 93.94 158 ASP A CA 1
ATOM 1299 C C . ASP A 1 158 ? -7.689 -4.921 18.787 1.00 93.94 158 ASP A C 1
ATOM 1301 O O . ASP A 1 158 ? -7.290 -4.695 19.926 1.00 93.94 158 ASP A O 1
ATOM 1305 N N . ALA A 1 159 ? -7.873 -3.936 17.900 1.00 92.44 159 ALA A N 1
ATOM 1306 C CA . ALA A 1 159 ? -7.547 -2.540 18.202 1.00 92.44 159 ALA A CA 1
ATOM 1307 C C . ALA A 1 159 ? -8.339 -1.987 19.402 1.00 92.44 159 ALA A C 1
ATOM 1309 O O . ALA A 1 159 ? -7.789 -1.285 20.250 1.00 92.44 159 ALA A O 1
ATOM 1310 N N . VAL A 1 160 ? -9.634 -2.315 19.514 1.00 93.25 160 VAL A N 1
ATOM 1311 C CA . VAL A 1 160 ? -10.443 -1.894 20.673 1.00 93.25 160 VAL A CA 1
ATOM 1312 C C . VAL A 1 160 ? -9.959 -2.555 21.969 1.00 93.25 160 VAL A C 1
ATOM 1314 O O . VAL A 1 160 ? -9.933 -1.904 23.013 1.00 93.25 160 VAL A O 1
ATOM 1317 N N . ALA A 1 161 ? -9.576 -3.832 21.921 1.00 92.75 161 ALA A N 1
ATOM 1318 C CA . ALA A 1 161 ? -9.032 -4.540 23.077 1.00 92.75 161 ALA A CA 1
ATOM 1319 C C . ALA A 1 161 ? -7.688 -3.950 23.531 1.00 92.75 161 ALA A C 1
ATOM 1321 O O . ALA A 1 161 ? -7.488 -3.771 24.733 1.00 92.75 161 ALA A O 1
ATOM 1322 N N . ASP A 1 162 ? -6.821 -3.586 22.587 1.00 90.44 162 ASP A N 1
ATOM 1323 C CA . ASP A 1 162 ? -5.530 -2.958 22.870 1.00 90.44 162 ASP A CA 1
ATOM 1324 C C . ASP A 1 162 ? -5.699 -1.585 23.537 1.00 90.44 162 ASP A C 1
ATOM 1326 O O . ASP A 1 162 ? -5.011 -1.287 24.509 1.00 90.44 162 ASP A O 1
ATOM 1330 N N . ILE A 1 163 ? -6.671 -0.778 23.089 1.00 90.25 163 ILE A N 1
ATOM 1331 C CA . ILE A 1 163 ? -6.983 0.524 23.706 1.00 90.25 163 ILE A CA 1
ATOM 1332 C C . ILE A 1 163 ? -7.559 0.357 25.116 1.00 90.25 163 ILE A C 1
ATOM 1334 O O . ILE A 1 163 ? -7.272 1.158 26.004 1.00 90.25 163 ILE A O 1
ATOM 1338 N N . LEU A 1 164 ? -8.397 -0.661 25.332 1.00 90.25 164 LEU A N 1
ATOM 1339 C CA . LEU A 1 164 ? -8.973 -0.927 26.650 1.00 90.25 164 LEU A CA 1
ATOM 1340 C C . LEU A 1 164 ? -7.933 -1.476 27.633 1.00 90.25 164 LEU A C 1
ATOM 1342 O O . LEU A 1 164 ? -8.039 -1.207 28.826 1.0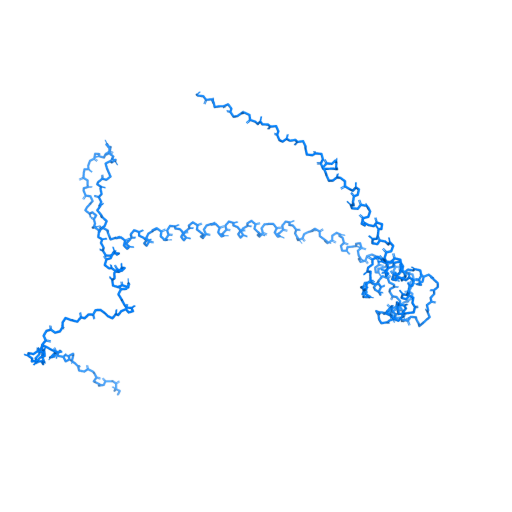0 90.25 164 LEU A O 1
ATOM 1346 N N . GLY A 1 165 ? -6.992 -2.306 27.173 1.00 87.25 165 GLY A N 1
ATOM 1347 C CA . GLY A 1 165 ? -5.951 -2.959 27.982 1.00 87.25 165 GLY A CA 1
ATOM 1348 C C . GLY A 1 165 ? -6.457 -4.003 28.997 1.00 87.25 165 GLY A C 1
ATOM 1349 O O . GLY A 1 165 ? -5.724 -4.914 29.385 1.00 87.25 165 GLY A O 1
ATOM 1350 N N . THR A 1 166 ? -7.725 -3.927 29.415 1.00 88.81 166 THR A N 1
ATOM 1351 C CA . THR A 1 166 ? -8.337 -4.756 30.470 1.00 88.81 166 THR A CA 1
ATOM 1352 C C . THR A 1 166 ? -9.280 -5.843 29.945 1.00 88.81 166 THR A C 1
ATOM 1354 O O . THR A 1 166 ? -9.683 -6.735 30.702 1.00 88.81 166 THR A O 1
ATOM 1357 N N . LYS A 1 167 ? -9.670 -5.785 28.665 1.00 89.00 167 LYS A N 1
ATOM 1358 C CA . LYS A 1 167 ? -10.621 -6.703 28.020 1.00 89.00 167 LYS A CA 1
ATOM 1359 C C . LYS A 1 167 ? -9.992 -7.313 26.776 1.00 89.00 167 LYS A C 1
ATOM 1361 O O . LYS A 1 167 ? -9.354 -6.626 25.996 1.00 89.00 167 LYS A O 1
ATOM 1366 N N . THR A 1 168 ? -10.208 -8.609 26.569 1.00 92.69 168 THR A N 1
ATOM 1367 C CA . THR A 1 168 ? -9.753 -9.291 25.352 1.00 92.69 168 THR A CA 1
ATOM 1368 C C . THR A 1 168 ? -10.702 -9.028 24.185 1.00 92.69 168 THR A C 1
ATOM 1370 O O . THR A 1 168 ? -11.890 -8.768 24.391 1.00 92.69 168 THR A O 1
ATOM 1373 N N . SER A 1 169 ? -10.206 -9.197 22.958 1.00 93.31 169 SER A N 1
ATOM 1374 C CA . SER A 1 169 ? -10.985 -9.110 21.711 1.00 93.31 169 SER A CA 1
ATOM 1375 C C . SER A 1 169 ? -12.304 -9.892 21.776 1.00 93.31 169 SER A C 1
ATOM 1377 O O . SER A 1 169 ? -13.363 -9.381 21.417 1.00 93.31 169 SER A O 1
ATOM 1379 N N . ASP A 1 170 ? -12.303 -11.094 22.359 1.00 93.38 170 ASP A N 1
ATOM 1380 C CA . ASP A 1 170 ? -13.525 -11.895 22.505 1.00 93.38 170 ASP A CA 1
ATOM 1381 C C . ASP A 1 170 ? -14.544 -11.295 23.487 1.00 93.38 170 ASP A C 1
ATOM 1383 O O . ASP A 1 170 ? -15.754 -11.421 23.287 1.00 93.38 170 ASP A O 1
ATOM 1387 N N . LYS A 1 171 ? -14.086 -10.599 24.535 1.00 91.81 171 LYS A N 1
ATOM 1388 C CA . LYS A 1 171 ? -14.977 -9.859 25.440 1.00 91.81 171 LYS A CA 1
ATOM 1389 C C . LYS A 1 171 ? -15.570 -8.636 24.755 1.00 91.81 171 LYS A C 1
ATOM 1391 O O . LYS A 1 171 ? -16.759 -8.380 24.929 1.00 91.81 171 LYS A O 1
ATOM 1396 N N . VAL A 1 172 ? -14.780 -7.939 23.941 1.00 94.12 172 VAL A N 1
ATOM 1397 C CA . VAL A 1 172 ? -15.261 -6.819 23.121 1.00 94.12 172 VAL A CA 1
ATOM 1398 C C . VAL A 1 172 ? -16.288 -7.302 22.090 1.00 94.12 172 VAL A C 1
ATOM 1400 O O . VAL A 1 172 ? -17.325 -6.664 21.928 1.00 94.12 172 VAL A O 1
ATOM 1403 N N . LYS A 1 173 ? -16.081 -8.468 21.459 1.00 95.00 173 LYS A N 1
ATOM 1404 C CA . LYS A 1 173 ? -17.078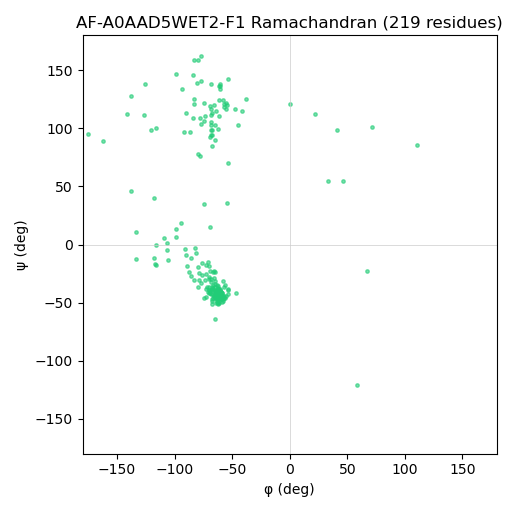 -9.087 20.565 1.00 95.00 173 LYS A CA 1
ATOM 1405 C C . LYS A 1 173 ? -18.397 -9.364 21.282 1.00 95.00 173 LYS A C 1
ATOM 1407 O O . LYS A 1 173 ? -19.448 -9.039 20.741 1.00 95.00 173 LYS A O 1
ATOM 1412 N N . SER A 1 174 ? -18.345 -9.926 22.495 1.00 93.62 174 SER A N 1
ATOM 1413 C CA . SER A 1 174 ? -19.545 -10.156 23.316 1.00 93.62 174 SER A CA 1
ATOM 1414 C C . SER A 1 174 ? -20.288 -8.844 23.587 1.00 93.62 174 SER A C 1
ATOM 1416 O O . SER A 1 174 ? -21.494 -8.758 23.362 1.00 93.62 174 SER A O 1
ATOM 1418 N N . PHE A 1 175 ? -19.559 -7.796 23.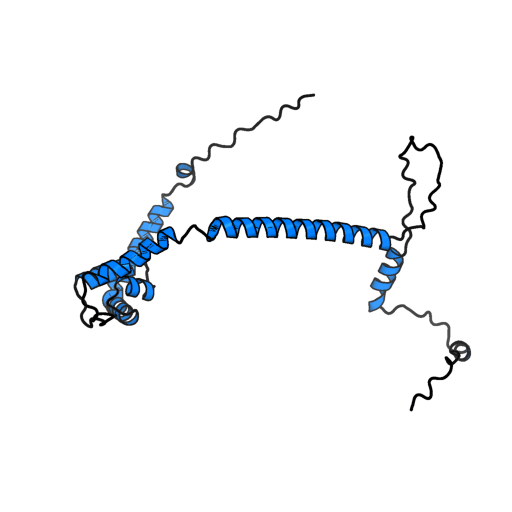977 1.00 93.31 175 PHE A N 1
ATOM 1419 C CA . PHE A 1 175 ? -20.128 -6.467 24.202 1.00 93.31 175 PHE A CA 1
ATOM 1420 C C . PHE A 1 175 ? -20.761 -5.879 22.930 1.00 93.31 175 PHE A C 1
ATOM 1422 O O . PHE A 1 175 ? -21.892 -5.398 22.968 1.00 93.31 175 PHE A O 1
ATOM 1429 N N . TYR A 1 176 ? -20.088 -5.993 21.780 1.00 93.81 176 TYR A N 1
ATOM 1430 C CA . TYR A 1 176 ? -20.647 -5.565 20.496 1.00 93.81 176 TYR A CA 1
ATOM 1431 C C . TYR A 1 176 ? -21.929 -6.326 20.156 1.00 93.81 176 TYR A C 1
ATOM 1433 O O . TYR A 1 176 ? -22.877 -5.714 19.684 1.00 93.81 176 TYR A O 1
ATOM 1441 N N . THR A 1 177 ? -22.007 -7.639 20.409 1.00 93.19 177 THR A N 1
ATOM 1442 C CA . THR A 1 177 ? -23.243 -8.394 20.143 1.00 93.19 177 THR A CA 1
ATOM 1443 C C . THR A 1 177 ? -24.414 -7.959 21.020 1.00 93.19 177 THR A C 1
ATOM 1445 O O . THR A 1 177 ? -25.542 -7.944 20.533 1.00 93.19 177 THR A O 1
ATOM 1448 N N . GLU A 1 178 ? -24.158 -7.566 22.271 1.00 91.44 178 GLU A N 1
ATOM 1449 C CA . GLU A 1 178 ? -25.178 -7.047 23.192 1.00 91.44 178 GLU A CA 1
ATOM 1450 C C . GLU A 1 178 ? -25.679 -5.660 22.763 1.00 91.44 178 GLU A C 1
ATOM 1452 O O . GLU A 1 178 ? -26.881 -5.410 22.774 1.00 91.44 178 GLU A O 1
ATOM 1457 N N . MET A 1 179 ? -24.774 -4.780 22.322 1.00 87.69 179 MET A N 1
ATOM 1458 C CA . MET A 1 179 ? -25.075 -3.394 21.928 1.00 87.69 179 MET A CA 1
ATOM 1459 C C . MET A 1 179 ? -25.225 -3.188 20.416 1.00 87.69 179 MET A C 1
ATOM 1461 O O . MET A 1 179 ? -25.228 -2.058 19.926 1.00 87.69 179 MET A O 1
ATOM 1465 N N . LYS A 1 180 ? -25.347 -4.278 19.656 1.00 89.19 180 LYS A N 1
ATOM 1466 C CA . LYS A 1 180 ? -25.225 -4.257 18.196 1.00 89.19 180 LYS A CA 1
ATOM 1467 C C . LYS A 1 180 ? -26.184 -3.276 17.534 1.00 89.19 180 LYS A C 1
ATOM 1469 O O . LYS A 1 180 ? -25.781 -2.558 16.632 1.00 89.19 180 LYS A O 1
ATOM 1474 N N . GLN A 1 181 ? -27.439 -3.254 17.977 1.00 90.00 181 GLN A N 1
ATOM 1475 C CA . GLN A 1 181 ? -28.469 -2.402 17.380 1.00 90.00 181 GLN A CA 1
ATOM 1476 C C . GLN A 1 181 ? -28.148 -0.914 17.545 1.00 90.00 181 GLN A C 1
ATOM 1478 O O . GLN A 1 181 ? -28.287 -0.153 16.591 1.00 90.00 181 GLN A O 1
ATOM 1483 N N . ASP A 1 182 ? -27.682 -0.512 18.727 1.00 87.44 182 ASP A N 1
ATOM 1484 C CA . ASP A 1 182 ? -27.349 0.883 19.016 1.00 87.44 182 ASP A CA 1
ATOM 1485 C C . ASP A 1 182 ? -26.087 1.319 18.268 1.00 87.44 182 ASP A C 1
ATOM 1487 O O . ASP A 1 182 ? -26.039 2.417 17.711 1.00 87.44 182 ASP A O 1
ATOM 1491 N N . ILE A 1 183 ? -25.083 0.437 18.212 1.00 87.88 183 ILE A N 1
ATOM 1492 C CA . ILE A 1 183 ? -23.827 0.696 17.505 1.00 87.88 183 ILE A CA 1
ATOM 1493 C C . ILE A 1 183 ? -24.077 0.764 15.997 1.00 87.88 183 ILE A C 1
ATOM 1495 O O . ILE A 1 183 ? -23.702 1.751 15.374 1.00 87.88 183 ILE A O 1
ATOM 1499 N N . ASP A 1 184 ? -24.747 -0.231 15.408 1.00 88.50 184 ASP A N 1
ATOM 1500 C CA . ASP A 1 184 ? -25.005 -0.272 13.964 1.00 88.50 184 ASP A CA 1
ATOM 1501 C C . ASP A 1 184 ? -25.836 0.949 13.517 1.00 88.50 184 ASP A C 1
ATOM 1503 O O . ASP A 1 184 ? -25.506 1.576 12.512 1.00 88.50 184 ASP A O 1
ATOM 1507 N N . LYS A 1 185 ? -26.825 1.379 14.314 1.00 88.75 185 LYS A N 1
ATOM 1508 C CA . LYS A 1 185 ? -27.605 2.597 14.041 1.00 88.75 185 LYS A CA 1
ATOM 1509 C C . LYS A 1 185 ? -26.751 3.871 14.047 1.00 88.75 185 LYS A C 1
ATOM 1511 O O . LYS A 1 185 ? -26.969 4.768 13.238 1.00 88.75 185 LYS A O 1
ATOM 1516 N N . LEU A 1 186 ? -25.795 3.990 14.968 1.00 85.12 186 LEU A N 1
ATOM 1517 C CA . LEU A 1 186 ? -24.883 5.139 14.991 1.00 85.12 186 LEU A CA 1
ATOM 1518 C C . LEU A 1 186 ? -23.895 5.121 13.830 1.00 85.12 186 LEU A C 1
ATOM 1520 O O . LEU A 1 186 ? -23.592 6.179 13.289 1.00 85.12 186 LEU A O 1
ATOM 1524 N N . LEU A 1 187 ? -23.420 3.938 13.442 1.00 85.62 187 LEU A N 1
ATOM 1525 C CA . LEU A 1 187 ? -22.545 3.774 12.285 1.00 85.62 187 LEU A CA 1
ATOM 1526 C C . LEU A 1 187 ? -23.238 4.206 10.988 1.00 85.62 187 LEU A C 1
ATOM 1528 O O . LEU A 1 187 ? -22.605 4.844 10.150 1.00 85.62 187 LEU A O 1
ATOM 1532 N N . GLU A 1 188 ? -24.527 3.895 10.838 1.00 86.00 188 GLU A N 1
ATOM 1533 C CA . GLU A 1 188 ? -25.346 4.364 9.715 1.00 86.00 188 GLU A CA 1
ATOM 1534 C C . GLU A 1 188 ? -25.468 5.895 9.714 1.00 86.00 188 GLU A C 1
ATOM 1536 O O . GLU A 1 188 ? -25.147 6.528 8.710 1.00 86.00 188 GLU A O 1
ATOM 1541 N N . ASN A 1 189 ? -25.817 6.502 10.854 1.00 82.56 189 ASN A N 1
ATOM 1542 C CA . ASN A 1 189 ? -25.908 7.962 10.972 1.00 82.56 189 ASN A CA 1
ATOM 1543 C C . ASN A 1 189 ? -24.567 8.662 10.679 1.00 82.56 189 ASN A C 1
ATOM 1545 O O . ASN A 1 189 ? -24.535 9.704 10.030 1.00 82.56 189 ASN A O 1
ATOM 1549 N N . GLU A 1 190 ? -23.445 8.120 11.160 1.00 82.38 190 GLU A N 1
ATOM 1550 C CA . GLU A 1 190 ? -22.121 8.702 10.915 1.00 82.38 190 GLU A CA 1
ATOM 1551 C C . GLU A 1 190 ? -21.723 8.593 9.436 1.00 82.38 190 GLU A C 1
ATOM 1553 O O . GLU A 1 190 ? -21.152 9.534 8.889 1.00 82.38 190 GLU A O 1
ATOM 1558 N N . ALA A 1 191 ? -22.079 7.492 8.766 1.00 79.69 191 ALA A N 1
ATOM 1559 C CA . ALA A 1 191 ? -21.865 7.335 7.329 1.00 79.69 191 ALA A CA 1
ATOM 1560 C C . ALA A 1 191 ? -22.692 8.339 6.508 1.00 79.69 191 ALA A C 1
ATOM 1562 O O . ALA A 1 191 ? -22.203 8.859 5.504 1.00 79.69 191 ALA A O 1
ATOM 1563 N N . GLU A 1 192 ? -23.918 8.650 6.936 1.00 82.12 192 GLU A N 1
ATOM 1564 C CA . GLU A 1 192 ? -24.735 9.705 6.325 1.00 82.12 192 GLU A CA 1
ATOM 1565 C C . GLU A 1 192 ? -24.088 11.086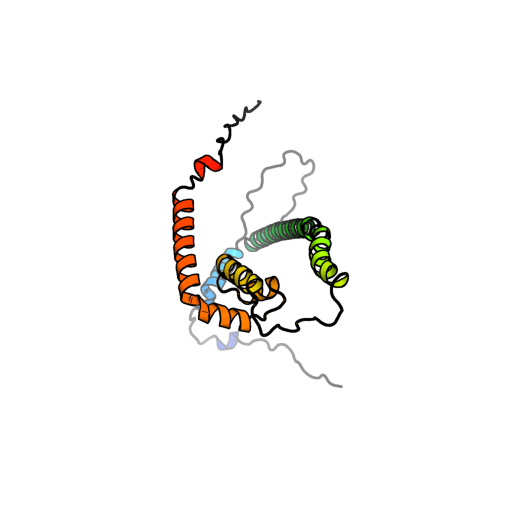 6.498 1.00 82.12 192 GLU A C 1
ATOM 1567 O O . GLU A 1 192 ? -23.943 11.822 5.521 1.00 82.12 192 GLU A O 1
ATOM 1572 N N . VAL A 1 193 ? -23.617 11.411 7.707 1.00 81.06 193 VAL A N 1
ATOM 1573 C CA . VAL A 1 193 ? -22.916 12.675 7.992 1.00 81.06 193 VAL A CA 1
ATOM 1574 C C . VAL A 1 193 ? -21.618 12.793 7.187 1.00 81.06 193 VAL A C 1
ATOM 1576 O O . VAL A 1 193 ? -21.340 13.844 6.609 1.00 81.06 193 VAL A O 1
ATOM 1579 N N . GLU A 1 194 ? -20.821 11.726 7.103 1.00 81.12 194 GLU A N 1
ATOM 1580 C CA . GLU A 1 194 ? -19.596 11.700 6.299 1.00 81.12 194 GLU A CA 1
ATOM 1581 C C . GLU A 1 194 ? -19.905 11.881 4.806 1.00 81.12 194 GLU A C 1
ATOM 1583 O O . GLU A 1 194 ? -19.255 12.683 4.131 1.00 81.12 194 GLU A O 1
ATOM 1588 N N . ALA A 1 195 ? -20.943 11.215 4.292 1.00 81.31 195 ALA A N 1
ATOM 1589 C CA . ALA A 1 195 ? -21.385 11.376 2.911 1.00 81.31 195 ALA A CA 1
ATOM 1590 C C . ALA A 1 195 ? -21.851 12.811 2.613 1.00 81.31 195 ALA A C 1
ATOM 1592 O O . ALA A 1 195 ? -21.546 13.348 1.543 1.00 81.31 195 ALA A O 1
ATOM 1593 N N . GLU A 1 196 ? -22.545 13.461 3.550 1.00 83.38 196 GLU A N 1
ATOM 1594 C CA . GLU A 1 196 ? -22.893 14.877 3.433 1.00 83.38 196 GLU A CA 1
ATOM 1595 C C . GLU A 1 196 ? -21.646 15.765 3.418 1.00 83.38 196 GLU A C 1
ATOM 1597 O O . GLU A 1 196 ? -21.516 16.605 2.524 1.00 83.38 196 GLU A O 1
ATOM 1602 N N . MET A 1 197 ? -20.693 15.556 4.331 1.00 81.19 197 MET A N 1
ATOM 1603 C CA . MET A 1 197 ? -19.440 16.321 4.347 1.00 81.19 197 MET A CA 1
ATOM 1604 C C . MET A 1 197 ? -18.679 16.193 3.024 1.00 81.19 197 MET A C 1
ATOM 1606 O O . MET A 1 197 ? -18.274 17.206 2.454 1.00 81.19 197 MET A O 1
ATOM 1610 N N . VAL A 1 198 ? -18.543 14.976 2.491 1.00 81.06 198 VAL A N 1
ATOM 1611 C CA . VAL A 1 198 ? -17.880 14.725 1.201 1.00 81.06 198 VAL A CA 1
ATOM 1612 C C . VAL A 1 198 ? -18.625 15.407 0.054 1.00 81.06 198 VAL A C 1
ATOM 1614 O O . VAL A 1 198 ? -17.996 15.991 -0.827 1.00 81.06 198 VAL A O 1
ATOM 1617 N N . LYS A 1 199 ? -19.962 15.396 0.069 1.00 82.19 199 LYS A N 1
ATOM 1618 C CA . LYS A 1 199 ? -20.784 16.048 -0.960 1.00 82.19 199 LYS A CA 1
ATOM 1619 C C . LYS A 1 199 ? -20.592 17.567 -0.996 1.00 82.19 199 LYS A C 1
ATOM 1621 O O . LYS A 1 199 ? -20.652 18.157 -2.075 1.00 82.19 199 LYS A O 1
ATOM 1626 N N . TYR A 1 200 ? -20.375 18.202 0.155 1.00 79.06 200 TYR A N 1
ATOM 1627 C CA . TYR A 1 200 ? -20.152 19.648 0.245 1.00 79.06 200 TYR A CA 1
ATOM 1628 C C . TYR A 1 200 ? -18.673 20.056 0.144 1.00 79.06 200 TYR A C 1
ATOM 1630 O O . TYR A 1 200 ? -18.381 21.246 -0.005 1.00 79.06 200 TYR A O 1
ATOM 1638 N N . PHE A 1 201 ? -17.736 19.104 0.178 1.00 77.69 201 PHE A N 1
ATOM 1639 C CA . PHE A 1 201 ? -16.306 19.388 0.108 1.00 77.69 201 PHE A CA 1
ATOM 1640 C C . PHE A 1 201 ? -15.873 19.770 -1.318 1.00 77.69 201 PHE A C 1
ATOM 1642 O O . PHE A 1 201 ? -15.768 18.934 -2.217 1.00 77.69 201 PHE A O 1
ATOM 1649 N N . ASN A 1 202 ? -15.599 21.059 -1.545 1.00 77.94 202 ASN A N 1
ATOM 1650 C CA . ASN A 1 202 ? -15.143 21.565 -2.839 1.00 77.94 202 ASN A CA 1
ATOM 1651 C C . ASN A 1 202 ? -13.609 21.574 -2.925 1.00 77.94 202 ASN A C 1
ATOM 1653 O O . ASN A 1 202 ? -12.951 22.538 -2.533 1.00 77.94 202 ASN A O 1
ATOM 1657 N N . ILE A 1 203 ? -13.060 20.516 -3.525 1.00 70.75 203 ILE A N 1
ATOM 1658 C CA . ILE A 1 203 ? -11.619 20.306 -3.738 1.00 70.75 203 ILE A CA 1
ATOM 1659 C C . ILE A 1 203 ? -10.950 21.499 -4.448 1.00 70.75 203 ILE A C 1
ATOM 1661 O O . ILE A 1 203 ? -9.831 21.874 -4.105 1.00 70.75 203 ILE A O 1
ATOM 1665 N N . ALA A 1 204 ? -11.629 22.126 -5.415 1.00 67.62 204 ALA A N 1
ATOM 1666 C CA . ALA A 1 204 ? -11.064 23.236 -6.184 1.00 67.62 204 ALA A CA 1
ATOM 1667 C C . ALA A 1 204 ? -10.900 24.517 -5.349 1.00 67.62 204 ALA A C 1
ATOM 1669 O O . ALA A 1 204 ? -10.008 25.316 -5.627 1.00 67.62 204 ALA A O 1
ATOM 1670 N N . LYS A 1 205 ? -11.739 24.704 -4.322 1.00 68.69 205 LYS A N 1
ATOM 1671 C CA . LYS A 1 205 ? -11.653 25.842 -3.398 1.00 68.69 205 LYS A CA 1
ATOM 1672 C C . LYS A 1 205 ? -10.563 25.641 -2.340 1.00 68.69 205 LYS A C 1
ATOM 1674 O O . LYS A 1 205 ? -9.892 26.604 -1.989 1.00 68.69 205 LYS A O 1
ATOM 1679 N N . GLU A 1 206 ? -10.376 24.412 -1.864 1.00 69.62 206 GLU A N 1
ATOM 1680 C CA . GLU A 1 206 ? -9.397 24.094 -0.811 1.00 69.62 206 GLU A CA 1
ATOM 1681 C C . GLU A 1 206 ? -7.954 24.004 -1.332 1.00 69.62 206 GLU A C 1
ATOM 1683 O O . GLU A 1 206 ? -7.017 24.335 -0.612 1.00 69.62 206 GLU A O 1
ATOM 1688 N N . LEU A 1 207 ? -7.748 23.600 -2.593 1.00 66.94 207 LEU A N 1
ATOM 1689 C CA . LEU A 1 207 ? -6.399 23.391 -3.136 1.00 66.94 207 LEU A CA 1
ATOM 1690 C C . LEU A 1 207 ? -5.766 24.606 -3.826 1.00 66.94 207 LEU A C 1
ATOM 1692 O O . LEU A 1 207 ? -4.613 24.481 -4.224 1.00 66.94 207 LEU A O 1
ATOM 1696 N N . ASN A 1 208 ? -6.468 25.744 -3.966 1.00 59.12 208 ASN A N 1
ATOM 1697 C CA . ASN A 1 208 ? -5.935 27.015 -4.497 1.00 59.12 208 ASN A CA 1
ATOM 1698 C C . ASN A 1 208 ? -4.853 26.815 -5.586 1.00 59.12 208 ASN A C 1
ATOM 1700 O O . ASN A 1 208 ? -3.724 27.291 -5.464 1.00 59.12 208 ASN A O 1
ATOM 1704 N N . PHE A 1 209 ? -5.173 26.054 -6.640 1.00 55.97 209 PHE A N 1
ATOM 1705 C CA . PHE A 1 209 ? -4.248 25.866 -7.757 1.00 55.97 209 PHE A CA 1
ATOM 1706 C C . PHE A 1 209 ? -4.104 27.203 -8.489 1.00 55.97 209 PHE A C 1
ATOM 1708 O O . PHE A 1 209 ? -4.908 27.535 -9.360 1.00 55.97 209 PHE A O 1
ATOM 1715 N N . GLU A 1 210 ? -3.088 27.986 -8.126 1.00 60.16 210 GLU A N 1
ATOM 1716 C CA . GLU A 1 210 ? -2.636 29.103 -8.945 1.00 60.16 210 GLU A CA 1
ATOM 1717 C C . GLU A 1 210 ? -2.102 28.491 -10.251 1.00 60.16 210 GLU A C 1
ATOM 1719 O O . GLU A 1 210 ? -1.170 27.678 -10.210 1.00 60.16 210 GLU A O 1
ATOM 1724 N N . PRO A 1 211 ? -2.729 28.763 -11.411 1.00 61.09 211 PRO A N 1
ATOM 1725 C CA . PRO A 1 211 ? -2.305 28.150 -12.659 1.00 61.09 211 PRO A CA 1
ATOM 1726 C C . PRO A 1 211 ? -0.848 28.545 -12.940 1.00 61.09 211 PRO A C 1
ATOM 1728 O O . PRO A 1 211 ? -0.481 29.706 -12.727 1.00 61.09 211 PRO A O 1
ATOM 1731 N N . PRO A 1 212 ? 0.000 27.608 -13.405 1.00 59.69 212 PRO A N 1
ATOM 1732 C CA . PRO A 1 212 ? 1.408 27.893 -13.637 1.00 59.69 212 PRO A CA 1
ATOM 1733 C C . PRO A 1 212 ? 1.537 29.058 -14.620 1.00 59.69 212 PRO A C 1
ATOM 1735 O O . PRO A 1 212 ? 1.031 28.999 -15.743 1.00 59.69 212 PRO A O 1
ATOM 1738 N N . LYS A 1 213 ? 2.203 30.135 -14.179 1.00 60.28 213 LYS A N 1
ATOM 1739 C CA . LYS A 1 213 ? 2.533 31.284 -15.029 1.00 60.28 213 LYS A CA 1
ATOM 1740 C C . LYS A 1 213 ? 3.306 30.770 -16.240 1.00 60.28 213 LYS A C 1
ATOM 1742 O O . LYS A 1 213 ? 4.346 30.133 -16.087 1.00 60.28 213 LYS A O 1
ATOM 1747 N N . VAL A 1 214 ? 2.773 31.030 -17.430 1.00 57.56 214 VAL A N 1
ATOM 1748 C CA . VAL A 1 214 ? 3.405 30.679 -18.703 1.00 57.56 214 VAL A CA 1
ATOM 1749 C C . VAL A 1 214 ? 4.738 31.421 -18.774 1.00 57.56 214 VAL A C 1
ATOM 1751 O O . VAL A 1 214 ? 4.766 32.647 -18.842 1.00 57.56 214 VAL A O 1
ATOM 1754 N N . VAL A 1 215 ? 5.844 30.684 -18.687 1.00 62.06 215 VAL A N 1
ATOM 1755 C CA . VAL A 1 215 ? 7.188 31.243 -18.842 1.00 62.06 215 VAL A CA 1
ATOM 1756 C C . VAL A 1 215 ? 7.485 31.297 -20.338 1.00 62.06 215 VAL A C 1
ATOM 1758 O O . VAL A 1 215 ? 7.659 30.258 -20.973 1.00 62.06 215 VAL A O 1
ATOM 1761 N N . GLU A 1 216 ? 7.509 32.500 -20.910 1.00 58.22 216 GLU A N 1
ATOM 1762 C CA . GLU A 1 216 ? 8.001 32.721 -22.271 1.00 58.22 216 GLU A CA 1
ATOM 1763 C C . GLU A 1 216 ? 9.514 32.481 -22.305 1.00 58.22 216 GLU A C 1
ATOM 1765 O O . GLU A 1 216 ? 10.294 33.168 -21.645 1.00 58.22 216 GLU A O 1
ATOM 1770 N N . ILE A 1 217 ? 9.931 31.470 -23.066 1.00 63.06 217 ILE A N 1
ATOM 1771 C CA . ILE A 1 217 ? 11.341 31.196 -23.333 1.00 63.06 217 ILE A CA 1
ATOM 1772 C C . ILE A 1 217 ? 11.798 32.206 -24.386 1.00 63.06 217 ILE A C 1
ATOM 1774 O O . ILE A 1 217 ? 11.480 32.074 -25.567 1.00 63.06 217 ILE A O 1
ATOM 1778 N N . VAL A 1 218 ? 12.533 33.226 -23.950 1.00 56.81 218 VAL A N 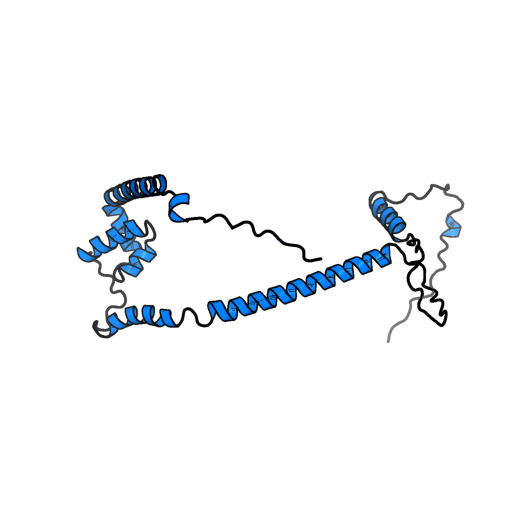1
ATOM 1779 C CA . VAL A 1 218 ? 13.238 34.142 -24.850 1.00 56.81 218 VAL A CA 1
ATOM 1780 C C . VAL A 1 218 ? 14.499 33.431 -25.336 1.00 56.81 218 VAL A C 1
ATOM 1782 O O . VAL A 1 218 ? 15.433 33.221 -24.563 1.00 56.81 218 VAL A O 1
ATOM 1785 N N . ASN A 1 219 ? 14.515 33.037 -26.609 1.00 53.16 219 ASN A N 1
ATOM 1786 C CA . ASN A 1 219 ? 15.745 32.616 -27.273 1.00 53.16 219 ASN A CA 1
ATOM 1787 C C . ASN A 1 219 ? 16.633 33.852 -27.449 1.00 53.16 219 ASN A C 1
ATOM 1789 O O . ASN A 1 219 ? 16.225 34.828 -28.077 1.00 53.16 219 ASN A O 1
ATOM 1793 N N . LEU A 1 220 ? 17.817 33.813 -26.846 1.00 49.97 220 LEU A N 1
ATOM 1794 C CA . LEU A 1 220 ? 18.878 34.782 -27.084 1.00 49.97 220 LEU A CA 1
ATOM 1795 C C . LEU A 1 220 ? 19.728 34.239 -28.237 1.00 49.97 220 LEU A C 1
ATOM 1797 O O . LEU A 1 220 ? 20.341 33.180 -28.082 1.00 49.97 220 LEU A O 1
ATOM 1801 N N . ASP A 1 221 ? 19.680 34.938 -29.372 1.00 52.28 221 ASP A N 1
ATOM 1802 C CA . ASP A 1 221 ? 20.561 34.737 -30.532 1.00 52.28 221 ASP A CA 1
ATOM 1803 C C . ASP A 1 221 ? 22.027 35.081 -30.210 1.00 52.28 221 ASP A C 1
ATOM 1805 O O . ASP A 1 221 ? 22.265 36.044 -29.437 1.00 52.28 221 ASP A O 1
#

Sequence (221 aa):
MYYKFMRKHRPCTYISTCDERQRRQRKCPEDMQDIADSFNEMSKHVNDKPCSSDENLIGAVEGVQAAKTKCHEETKAVLRELAKTRSRVVRLESTLREQRADGLTEGLDEYRSLAAKEDKRDEEGSSRRDRVRGSHTWTEEERIIAFHCLVRYRRDFDAVADILGTKTSDKVKSFYTEMKQDIDKLLENEAEVEAEMVKYFNIAKELNFEPPKVVEIVNLD